Protein 1VR9 (pdb70)

Foldseek 3Di:
DQLVQFDQPFAEELFDFQLVRVVSVVSVFQKHWYAYPVAHGAAIAGNVQCPPPDRRGGCNVRGDHRPFAEENPDDLVVNVVSCVVPVGQWTFYDYPVHTDGTHGPVSSVVVVVVVDD/DQLVQFDQPAAEEQFDFQLRRVVSVVSVFQKHWYDHPVQHGAAIAGNVQSPVDDRRHTCNVRGDHRPQAEESPDDLVVNVVSCVVPVGQWTFYDYPVHTPGTRGPVSSVVVVVVVPD

Nearest PDB structures (foldseek):
  1vr9-assembly2_B  TM=9.989E-01  e=3.188E-23  Thermotoga maritima
  6uof-assembly1_A  TM=8.989E-01  e=1.393E-07  Streptococcus pneumoniae R6
  5x9h-assembly1_A  TM=8.176E-01  e=2.679E-08  Thermus thermophilus HB8
  3kxr-assembly1_A  TM=8.481E-01  e=2.070E-07  Shewanella oneidensis MR-1
  3fna-assembly3_A  TM=7.830E-01  e=9.494E-06  Escherichia coli CFT073

Radius of gyration: 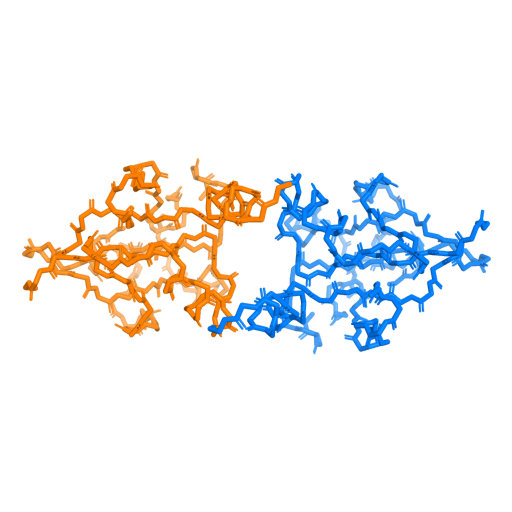18.9 Å; Cα contacts (8 Å, |Δi|>4): 450; chains: 2; bounding box: 45×56×29 Å

B-factor: mean 27.75, std 5.89, range [13.42, 62.01]

Organism: Thermotoga maritima (strain ATCC 43589 / DSM 3109 / JCM 10099 / NBRC 100826 / MSB8) (NCBI:txid243274)

Structure (mmCIF, N/CA/C/O backbone):
data_1VR9
#
_entry.id   1VR9
#
_cell.length_a   228.040
_cell.length_b   52.647
_cell.length_c   44.161
_cell.angle_alpha   90.00
_cell.angle_beta   100.44
_cell.angle_gamma   90.00
#
_symmetry.space_group_name_H-M   'C 1 2 1'
#
loop_
_entity.id
_entity.type
_entity.pdbx_description
1 polymer 'CBS domain protein/ACT domain protein'
2 water water
#
loop_
_atom_site.group_PDB
_atom_site.id
_atom_site.type_symbol
_atom_site.label_atom_id
_atom_site.label_alt_id
_atom_site.label_comp_id
_atom_site.label_asym_id
_atom_site.label_entity_id
_atom_site.label_seq_id
_atom_site.pdbx_PDB_ins_code
_atom_site.Cartn_x
_atom_site.Cartn_y
_atom_site.Cartn_z
_atom_site.occupancy
_atom_site.B_iso_or_equiv
_atom_site.auth_seq_id
_atom_site.auth_comp_id
_atom_site.auth_asym_id
_atom_site.auth_atom_id
_atom_site.pdbx_PDB_model_num
ATOM 9 N N . LYS A 1 14 ? -26.076 -1.203 -13.140 1.00 38.00 2 LYS A N 1
ATOM 10 C CA . LYS A 1 14 ? -27.054 -0.139 -12.957 1.00 36.97 2 LYS A CA 1
ATOM 11 C C . LYS A 1 14 ? -28.440 -0.515 -13.495 1.00 35.75 2 LYS A C 1
ATOM 12 O O . LYS A 1 14 ? -28.569 -1.307 -14.430 1.00 35.18 2 LYS A O 1
ATOM 18 N N . VAL A 1 15 ? -29.461 0.080 -12.882 1.00 34.25 3 VAL A N 1
ATOM 19 C CA . VAL A 1 15 ? -30.866 -0.032 -13.311 1.00 33.30 3 VAL A CA 1
ATOM 20 C C . VAL A 1 15 ? -31.051 0.330 -14.788 1.00 32.39 3 VAL A C 1
ATOM 21 O O . VAL A 1 15 ? -31.729 -0.383 -15.522 1.00 32.11 3 VAL A O 1
ATOM 25 N N . LYS A 1 16 ? -30.434 1.428 -15.219 1.00 32.03 4 LYS A N 1
ATOM 26 C CA . LYS A 1 16 ? -30.604 1.910 -16.591 1.00 31.44 4 LYS A CA 1
ATOM 27 C C . LYS A 1 16 ? -30.337 0.832 -17.642 1.00 30.62 4 LYS A C 1
ATOM 28 O O . LYS A 1 16 ? -30.959 0.828 -18.698 1.00 30.42 4 LYS A O 1
ATOM 34 N N . LYS A 1 17 ? -29.426 -0.089 -17.350 1.00 30.22 5 LYS A N 1
ATOM 35 C CA . LYS A 1 17 ? -29.091 -1.155 -18.289 1.00 29.89 5 LYS A CA 1
ATOM 36 C C . LYS A 1 17 ? -30.269 -2.100 -18.548 1.00 29.25 5 LYS A C 1
ATOM 37 O O . LYS A 1 17 ? -30.363 -2.693 -19.625 1.00 29.78 5 LYS A O 1
ATOM 43 N N . TRP A 1 18 ? -31.169 -2.222 -17.570 1.00 28.09 6 TRP A N 1
ATOM 44 C CA . TRP A 1 18 ? -32.217 -3.246 -17.591 1.00 27.74 6 TRP A CA 1
ATOM 45 C C . TRP A 1 18 ? -33.629 -2.670 -17.838 1.00 27.02 6 TRP A C 1
ATOM 46 O O . TRP A 1 18 ? -34.620 -3.399 -17.827 1.00 27.32 6 TRP A O 1
ATOM 57 N N . VAL A 1 19 ? -33.726 -1.367 -18.062 1.00 26.10 7 VAL A N 1
ATOM 58 C CA . VAL A 1 19 ? -35.026 -0.731 -18.300 1.00 26.67 7 VAL A CA 1
ATOM 59 C C . VAL A 1 19 ? -35.650 -1.147 -19.627 1.00 26.55 7 VAL A C 1
ATOM 60 O O . VAL A 1 19 ? -34.967 -1.203 -20.653 1.00 26.04 7 VAL A O 1
ATOM 64 N N . THR A 1 20 ? -36.959 -1.376 -19.598 1.00 26.60 8 THR A N 1
ATOM 65 C CA . THR A 1 20 ? -37.746 -1.657 -20.795 1.00 26.76 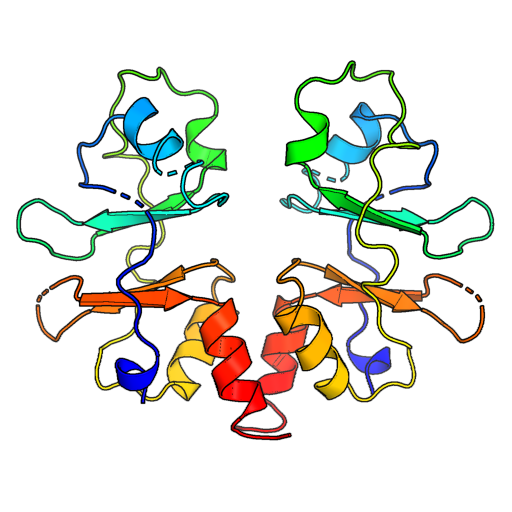8 THR A CA 1
ATOM 66 C C . THR A 1 20 ? -38.824 -0.594 -20.987 1.00 27.07 8 THR A C 1
ATOM 67 O O . THR A 1 20 ? -39.292 0.014 -20.003 1.00 26.14 8 THR A O 1
ATOM 71 N N . GLN A 1 21 ? -39.224 -0.391 -22.243 1.00 26.69 9 GLN A N 1
ATOM 72 C CA . GLN A 1 21 ? -40.428 0.401 -22.556 1.00 27.47 9 GLN A CA 1
ATOM 73 C C . GLN A 1 21 ? -41.632 -0.501 -22.841 1.00 27.75 9 GLN A C 1
ATOM 74 O O . GLN A 1 21 ? -42.753 -0.021 -23.042 1.00 28.35 9 GLN A O 1
ATOM 80 N N . ASP A 1 22 ? -41.405 -1.812 -22.809 1.00 27.68 10 ASP A N 1
ATOM 81 C CA . ASP A 1 22 ? -42.431 -2.807 -23.103 1.00 28.32 10 ASP A CA 1
ATOM 82 C C . ASP A 1 22 ? -43.079 -3.218 -21.774 1.00 28.43 10 ASP A C 1
ATOM 83 O O . ASP A 1 22 ? -42.748 -4.251 -21.175 1.00 29.98 10 ASP A O 1
ATOM 88 N N . PHE A 1 23 ? -44.009 -2.385 -21.299 1.00 27.24 11 PHE A N 1
ATOM 89 C CA . PHE A 1 23 ? -44.726 -2.622 -20.046 1.00 25.89 11 PHE A CA 1
ATOM 90 C C . PHE A 1 23 ? -46.099 -1.950 -20.063 1.00 26.12 11 PHE A C 1
ATOM 91 O O . PHE A 1 23 ? -46.304 -0.987 -20.835 1.00 24.93 11 PHE A O 1
ATOM 99 N N . PRO A 1 24 ? -47.033 -2.431 -19.212 1.00 25.46 12 PRO A N 1
ATOM 100 C CA . PRO A 1 24 ? -48.392 -1.871 -19.190 1.00 26.20 12 PRO A CA 1
ATOM 101 C C . PRO A 1 24 ? -48.459 -0.491 -18.507 1.00 25.66 12 PRO A C 1
ATOM 102 O O . PRO A 1 24 ? -48.080 -0.347 -17.354 1.00 25.55 12 PRO A O 1
ATOM 117 N N . VAL A 1 26 ? -50.992 3.261 -18.139 1.00 27.22 14 VAL A N 1
ATOM 118 C CA . VAL A 1 26 ? -52.126 4.122 -18.492 1.00 26.63 14 VAL A CA 1
ATOM 119 C C . VAL A 1 26 ? -51.978 5.475 -17.825 1.00 26.36 14 VAL A C 1
ATOM 120 O O . VAL A 1 26 ? -51.207 5.614 -16.884 1.00 24.42 14 VAL A O 1
ATOM 124 N N . GLU A 1 27 ? -52.751 6.445 -18.293 1.00 26.49 15 GLU A N 1
ATOM 125 C CA . GLU A 1 27 ? -52.815 7.759 -17.629 1.00 26.76 15 GLU A CA 1
ATOM 126 C C . GLU A 1 27 ? -53.834 7.725 -16.486 1.00 27.02 15 GLU A C 1
ATOM 127 O O . GLU A 1 27 ? -54.760 6.926 -16.506 1.00 26.87 15 GLU A O 1
ATOM 133 N N . GLU A 1 28 ? -53.674 8.615 -15.511 1.00 27.01 16 GLU A N 1
ATOM 134 C CA . GLU A 1 28 ? -54.443 8.572 -14.251 1.00 27.59 16 GLU A CA 1
ATOM 135 C C . GLU A 1 28 ? -55.976 8.618 -14.387 1.00 27.24 16 GLU A C 1
ATOM 136 O O . GLU A 1 28 ? -56.680 8.204 -13.463 1.00 28.07 16 GLU A O 1
ATOM 142 N N . SER A 1 29 ? -56.479 9.117 -15.517 1.00 26.79 17 SER A N 1
ATOM 143 C CA . SER A 1 29 ? -57.920 9.262 -15.746 1.00 26.88 17 SER A CA 1
ATOM 144 C C . SER A 1 29 ? -58.460 8.245 -16.763 1.00 26.53 17 SER A C 1
ATOM 145 O O . SER A 1 29 ? -59.603 8.351 -17.233 1.00 26.79 17 SER A O 1
ATOM 148 N N . ALA A 1 30 ? -57.634 7.255 -17.079 1.00 24.66 18 ALA A N 1
ATOM 149 C CA . ALA A 1 30 ? -58.034 6.153 -17.936 1.00 24.53 18 ALA A CA 1
ATOM 150 C C . ALA A 1 30 ? -59.277 5.490 -17.344 1.00 22.79 18 ALA A C 1
ATOM 151 O O . ALA A 1 30 ? -59.438 5.432 -16.117 1.00 22.07 18 ALA A O 1
ATOM 153 N N . THR A 1 31 ? -60.124 4.944 -18.214 1.00 21.67 19 THR A N 1
ATOM 154 C CA . THR A 1 31 ? -61.262 4.167 -17.732 1.00 19.92 19 THR A CA 1
ATOM 155 C C . THR A 1 31 ? -60.804 2.789 -17.249 1.00 20.22 19 THR A C 1
ATOM 156 O O . THR A 1 31 ? -59.732 2.273 -17.648 1.00 19.84 19 THR A O 1
ATOM 160 N N . VAL A 1 32 ? -61.636 2.174 -16.418 1.00 18.25 20 VAL A N 1
ATOM 161 C CA . VAL A 1 32 ? -61.435 0.782 -16.025 1.00 18.78 20 VAL A CA 1
ATOM 162 C C . VAL A 1 32 ? -61.290 -0.153 -17.242 1.00 18.54 20 VAL A C 1
ATOM 163 O O . VAL A 1 32 ? -60.384 -1.002 -17.274 1.00 18.86 20 VAL A O 1
ATOM 167 N N . ARG A 1 33 ? -62.137 0.040 -18.264 1.00 18.51 21 ARG A N 1
ATOM 168 C CA . ARG A 1 33 ? -62.080 -0.773 -19.483 1.00 19.23 21 ARG A CA 1
ATOM 169 C C . ARG A 1 33 ? -60.682 -0.692 -20.111 1.00 18.77 21 ARG A C 1
ATOM 170 O O . ARG A 1 33 ? -60.108 -1.699 -20.478 1.00 17.99 21 ARG A O 1
ATOM 183 N N . GLU A 1 34 ? -60.181 0.528 -20.269 1.00 19.50 22 GLU A N 1
ATOM 184 C CA . GLU A 1 34 ? -58.845 0.737 -20.853 1.00 21.19 22 GLU A CA 1
ATOM 185 C C . GLU A 1 34 ? -57.722 0.084 -20.059 1.00 21.17 22 GLU A C 1
ATOM 186 O O . GLU A 1 34 ? -56.800 -0.506 -20.653 1.00 22.20 22 GLU A O 1
ATOM 192 N N . CYS A 1 35 ? -57.784 0.185 -18.733 1.00 22.59 23 CYS A N 1
ATOM 193 C CA . CYS A 1 35 ? -56.775 -0.398 -17.877 1.00 21.74 23 CYS A CA 1
ATOM 194 C C . CYS A 1 35 ? -56.792 -1.918 -17.970 1.00 19.71 23 CYS A C 1
ATOM 195 O O . CYS A 1 35 ? -55.761 -2.539 -18.155 1.00 20.44 23 CYS A O 1
ATOM 198 N N . LEU A 1 36 ? -57.978 -2.503 -17.923 1.00 18.90 24 LEU A N 1
ATOM 199 C CA . LEU A 1 36 ? -58.118 -3.945 -18.053 1.00 18.57 24 LEU A CA 1
ATOM 200 C C . LEU A 1 36 ? -57.545 -4.426 -19.391 1.00 18.19 24 LEU A C 1
ATOM 201 O O . LEU A 1 36 ? -56.875 -5.457 -19.458 1.00 18.64 24 LEU A O 1
ATOM 206 N N . HIS A 1 37 ? -57.808 -3.674 -20.451 1.00 17.58 25 HIS A N 1
ATOM 207 C CA . HIS A 1 37 ? -57.323 -4.052 -21.766 1.00 19.49 25 HIS A CA 1
ATOM 208 C C . HIS A 1 37 ? -55.781 -4.065 -21.795 1.00 19.96 25 HIS A C 1
ATOM 209 O O . HIS A 1 37 ? -55.163 -5.013 -22.282 1.00 18.92 25 HIS A O 1
ATOM 216 N N . ARG A 1 38 ? -55.159 -3.017 -21.287 1.00 21.53 26 ARG A N 1
ATOM 217 C CA . ARG A 1 38 ? -53.684 -2.956 -21.249 1.00 23.47 26 ARG A CA 1
ATOM 218 C C . ARG A 1 38 ? -53.097 -4.154 -20.515 1.00 24.71 26 ARG A C 1
ATOM 219 O O . ARG A 1 38 ? -52.133 -4.764 -20.989 1.00 25.22 26 ARG A O 1
ATOM 238 N N . ARG A 1 40 ? -54.498 -7.076 -20.106 1.00 24.27 28 ARG A N 1
ATOM 239 C CA . ARG A 1 40 ? -54.667 -8.264 -20.970 1.00 24.20 28 ARG A CA 1
ATOM 240 C C . ARG A 1 40 ? -53.599 -8.331 -22.067 1.00 23.56 28 ARG A C 1
ATOM 241 O O . ARG A 1 40 ? -53.134 -9.425 -22.426 1.00 22.85 28 ARG A O 1
ATOM 249 N N . GLN A 1 41 ? -53.193 -7.184 -22.593 1.00 23.84 29 GLN A N 1
ATOM 250 C CA . GLN A 1 41 ? -52.224 -7.180 -23.713 1.00 24.00 29 GLN A CA 1
ATOM 251 C C . GLN A 1 41 ? -50.861 -7.648 -23.218 1.00 24.18 29 GLN A C 1
ATOM 252 O O . GLN A 1 41 ? -50.091 -8.238 -23.967 1.00 23.44 29 GLN A O 1
ATOM 258 N N . TYR A 1 42 ? -50.576 -7.393 -21.938 1.00 25.12 30 TYR A N 1
ATOM 259 C CA . TYR A 1 42 ? -49.324 -7.803 -21.315 1.00 25.72 30 TYR A CA 1
ATOM 260 C C . TYR A 1 42 ? -49.482 -9.058 -20.465 1.00 26.67 30 TYR A C 1
ATOM 261 O O . TYR A 1 42 ? -48.523 -9.480 -19.810 1.00 27.80 30 TYR A O 1
ATOM 270 N N . GLN A 1 43 ? -50.673 -9.659 -20.506 1.00 26.30 31 GLN A N 1
ATOM 271 C CA . GLN A 1 43 ? -50.983 -10.899 -19.807 1.00 26.86 31 GLN A CA 1
ATOM 272 C C . GLN A 1 43 ? -50.549 -10.802 -18.352 1.00 26.26 31 GLN A C 1
ATOM 273 O O . GLN A 1 43 ? -49.812 -11.670 -17.838 1.00 26.47 31 GLN A O 1
ATOM 279 N N . THR A 1 44 ? -51.016 -9.744 -17.687 1.00 24.99 32 THR A N 1
ATOM 280 C CA . THR A 1 44 ? -50.546 -9.392 -16.372 1.00 25.44 32 THR A CA 1
ATOM 281 C C . THR A 1 44 ? -51.686 -8.796 -15.493 1.00 25.38 32 THR A C 1
ATOM 282 O O . THR A 1 44 ? -52.823 -8.693 -15.950 1.00 24.65 32 THR A O 1
ATOM 286 N N . ASN A 1 45 ? -51.383 -8.495 -14.231 1.00 24.46 33 ASN A N 1
ATOM 287 C CA . ASN A 1 45 ? -52.368 -7.993 -13.269 1.00 25.35 33 ASN A CA 1
ATOM 288 C C . ASN A 1 45 ? -51.904 -6.676 -12.599 1.00 25.08 33 ASN A C 1
ATOM 289 O O . ASN A 1 45 ? -52.357 -6.346 -11.494 1.00 24.98 33 ASN A O 1
ATOM 294 N N . GLU A 1 46 ? -50.995 -5.982 -13.268 1.00 25.77 34 GLU A N 1
ATOM 295 C CA . GLU A 1 46 ? -50.487 -4.667 -12.831 1.00 25.65 34 GLU A CA 1
ATOM 296 C C . GLU A 1 46 ? -50.489 -3.709 -14.027 1.00 25.13 34 GLU A C 1
ATOM 297 O O . GLU A 1 46 ? -50.209 -4.118 -15.158 1.00 25.02 34 GLU A O 1
ATOM 303 N N . CYS A 1 47 ? -50.771 -2.419 -13.770 1.00 24.94 35 CYS A N 1
ATOM 304 C CA . CYS A 1 47 ? -50.648 -1.369 -14.759 1.00 25.72 35 CYS A CA 1
ATOM 305 C C . CYS A 1 47 ? -49.953 -0.213 -14.062 1.00 25.44 35 CYS A C 1
ATOM 306 O O . CYS A 1 47 ? -50.356 0.147 -12.953 1.00 25.68 35 CYS A O 1
ATOM 311 N N . ILE A 1 48 ? -48.918 0.331 -14.677 1.00 24.79 36 ILE A N 1
ATOM 312 C CA . ILE A 1 48 ? -48.227 1.503 -14.128 1.00 25.11 36 ILE A CA 1
ATOM 313 C C . ILE A 1 48 ? -49.003 2.757 -14.556 1.00 25.00 36 ILE A C 1
ATOM 314 O O . ILE A 1 48 ? -49.470 2.848 -15.696 1.00 25.57 36 ILE A O 1
ATOM 319 N N . VAL A 1 49 ? -49.116 3.731 -13.672 1.00 24.35 37 VAL A N 1
ATOM 320 C CA . VAL A 1 49 ? -49.909 4.930 -13.983 1.00 24.22 37 VAL A CA 1
ATOM 321 C C . VAL A 1 49 ? -49.049 6.191 -13.978 1.00 24.81 37 VAL A C 1
ATOM 322 O O . VAL A 1 49 ? -48.212 6.381 -13.098 1.00 24.70 37 VAL A O 1
ATOM 326 N N . LYS A 1 50 ? -49.272 7.062 -14.957 1.00 24.27 38 LYS A N 1
ATOM 327 C CA . LYS A 1 50 ? -48.622 8.374 -14.951 1.00 24.42 38 LYS A CA 1
ATOM 328 C C . LYS A 1 50 ? -49.685 9.472 -15.011 1.00 24.71 38 LYS A C 1
ATOM 329 O O . LYS A 1 50 ? -50.850 9.220 -15.315 1.00 25.21 38 LYS A O 1
ATOM 335 N N . ASP A 1 51 ? -49.288 10.695 -14.702 1.00 24.11 39 ASP A N 1
ATOM 336 C CA . ASP A 1 51 ? -50.202 11.814 -14.797 1.00 23.95 39 ASP A CA 1
ATOM 337 C C . ASP A 1 51 ? -50.033 12.464 -16.175 1.00 23.68 39 ASP A C 1
ATOM 338 O O . ASP A 1 51 ? -49.311 11.931 -17.011 1.00 23.28 39 ASP A O 1
ATOM 343 N N . ARG A 1 52 ? -50.686 13.596 -16.412 1.00 23.63 40 ARG A N 1
ATOM 344 C CA . ARG A 1 52 ? -50.671 14.201 -17.768 1.00 24.02 40 ARG A CA 1
ATOM 345 C C . ARG A 1 52 ? -49.338 14.814 -18.174 1.00 24.37 40 ARG A C 1
ATOM 346 O O . ARG A 1 52 ? -49.117 15.066 -19.370 1.00 26.01 40 ARG A O 1
ATOM 360 N N . GLU A 1 53 ? -48.497 15.127 -17.194 1.00 24.70 41 GLU A N 1
ATOM 361 C CA . GLU A 1 53 ? -47.125 15.616 -17.421 1.00 24.67 41 GLU A CA 1
ATOM 362 C C . GLU A 1 53 ? -46.077 14.489 -17.509 1.00 25.28 41 GLU A C 1
ATOM 363 O O . GLU A 1 53 ? -44.890 14.755 -17.702 1.00 25.91 41 GLU A O 1
ATOM 369 N N . GLY A 1 54 ? -46.502 13.246 -17.332 1.00 24.74 42 GLY A N 1
ATOM 370 C CA . GLY A 1 54 ? -45.604 12.101 -17.481 1.00 24.92 42 GLY A CA 1
ATOM 371 C C . GLY A 1 54 ? -44.959 11.648 -16.186 1.00 25.47 42 GLY A C 1
ATOM 372 O O . GLY A 1 54 ? -44.101 10.745 -16.212 1.00 26.24 42 GLY A O 1
ATOM 373 N N . HIS A 1 55 ? -45.383 12.232 -15.063 1.00 25.24 43 HIS A N 1
ATOM 374 C CA . HIS A 1 55 ? -44.864 11.859 -13.745 1.00 25.96 43 HIS A CA 1
ATOM 375 C C . HIS A 1 55 ? -45.456 10.543 -13.296 1.00 25.69 43 HIS A C 1
ATOM 376 O O . HIS A 1 55 ? -46.592 10.216 -13.604 1.00 25.37 43 HIS A O 1
ATOM 383 N N . PHE A 1 56 ? -44.681 9.808 -12.522 1.00 26.25 44 PHE A N 1
ATOM 384 C CA . PHE A 1 56 ? -45.163 8.557 -11.943 1.00 26.07 44 PHE A CA 1
ATOM 385 C C . PHE A 1 56 ? -46.164 8.783 -10.812 1.00 26.10 44 PHE A C 1
ATOM 386 O O . PHE A 1 56 ? -45.906 9.592 -9.906 1.00 27.08 44 PHE A O 1
ATOM 394 N N . ARG A 1 57 ? -47.300 8.081 -10.868 1.00 25.95 45 ARG A N 1
ATOM 395 C CA . ARG A 1 57 ? -48.370 8.192 -9.863 1.00 26.35 45 ARG A CA 1
ATOM 396 C C . ARG A 1 57 ? -48.522 6.989 -8.953 1.00 26.20 45 ARG A C 1
ATOM 397 O O . ARG A 1 57 ? -48.798 7.148 -7.751 1.00 26.14 45 ARG A O 1
ATOM 405 N N . GLY A 1 58 ? -48.342 5.796 -9.514 1.00 25.13 46 GLY A N 1
ATOM 406 C CA . GLY A 1 58 ? -48.479 4.547 -8.754 1.00 25.38 46 GLY A CA 1
ATOM 407 C C . GLY A 1 58 ? -48.828 3.445 -9.727 1.00 25.27 46 GLY A C 1
ATOM 408 O O . GLY A 1 58 ? -48.556 3.530 -10.934 1.00 24.11 46 GLY A O 1
ATOM 409 N N . VAL A 1 59 ? -49.422 2.393 -9.200 1.00 25.59 47 VAL A N 1
ATOM 410 C CA . VAL A 1 59 ? -49.780 1.252 -10.005 1.00 26.30 47 VAL A CA 1
ATOM 411 C C . VAL A 1 59 ? -51.239 0.916 -9.710 1.00 26.90 47 VAL A C 1
ATOM 412 O O . VAL A 1 59 ? -51.739 1.229 -8.626 1.00 28.17 47 VAL A O 1
ATOM 416 N N . VAL A 1 60 ? -51.913 0.315 -10.677 1.00 27.04 48 VAL A N 1
ATOM 417 C CA . VAL A 1 60 ? -53.246 -0.255 -10.478 1.00 27.67 48 VAL A CA 1
ATOM 418 C C . VAL A 1 60 ? -53.123 -1.773 -10.481 1.00 27.98 48 VAL A C 1
ATOM 419 O O . VAL A 1 60 ? -52.510 -2.345 -11.375 1.00 27.16 48 VAL A O 1
ATOM 423 N N . ASN A 1 61 ? -53.669 -2.396 -9.442 1.00 28.39 49 ASN A N 1
ATOM 424 C CA . ASN A 1 61 ? -53.730 -3.870 -9.330 1.00 28.45 49 ASN A CA 1
ATOM 425 C C . ASN A 1 61 ? -55.088 -4.355 -9.868 1.00 27.90 49 ASN A C 1
ATOM 426 O O . ASN A 1 61 ? -56.123 -3.818 -9.489 1.00 26.39 49 ASN A O 1
ATOM 431 N N . LYS A 1 62 ? -55.080 -5.367 -10.740 1.00 28.25 50 LYS A N 1
ATOM 432 C CA . LYS A 1 62 ? -56.300 -5.906 -11.385 1.00 28.39 50 LYS A CA 1
ATOM 433 C C . LYS A 1 62 ? -57.434 -6.237 -10.423 1.00 28.86 50 LYS A C 1
ATOM 434 O O . LYS A 1 62 ? -58.597 -5.988 -10.723 1.00 28.15 50 LYS A O 1
ATOM 440 N N . GLU A 1 63 ? -57.085 -6.814 -9.269 1.00 28.80 51 GLU A N 1
ATOM 441 C CA . GLU A 1 63 ? -58.071 -7.245 -8.273 1.00 29.77 51 GLU A CA 1
ATOM 442 C C . GLU A 1 63 ? -58.915 -6.074 -7.775 1.00 28.93 51 GLU A C 1
ATOM 443 O O . GLU A 1 63 ? -60.094 -6.246 -7.448 1.00 28.55 51 GLU A O 1
ATOM 449 N N . ASP A 1 64 ? -58.306 -4.890 -7.737 1.00 28.20 52 ASP A N 1
ATOM 450 C CA . ASP A 1 64 ? -58.984 -3.669 -7.308 1.00 28.76 52 ASP A CA 1
ATOM 451 C C . ASP A 1 64 ? -60.041 -3.136 -8.306 1.00 28.27 52 ASP A C 1
ATOM 452 O O . ASP A 1 64 ? -60.824 -2.246 -7.963 1.00 28.02 52 ASP A O 1
ATOM 457 N N . LEU A 1 65 ? -60.083 -3.674 -9.525 1.00 27.65 53 LEU A N 1
ATOM 458 C CA . LEU A 1 65 ? -61.057 -3.233 -10.518 1.00 27.87 53 LEU A CA 1
ATOM 459 C C . LEU A 1 65 ? -62.249 -4.176 -10.712 1.00 27.85 53 LEU A C 1
ATOM 460 O O . LEU A 1 65 ? -63.121 -3.897 -11.534 1.00 27.75 53 LEU A O 1
ATOM 465 N N . LEU A 1 66 ? -62.295 -5.277 -9.954 1.00 28.45 54 LEU A N 1
ATOM 466 C CA . LEU A 1 66 ? -63.281 -6.340 -10.164 1.00 28.35 54 LEU A CA 1
ATOM 467 C C . LEU A 1 66 ? -64.735 -5.862 -10.153 1.00 28.11 54 LEU A C 1
ATOM 468 O O . LEU A 1 66 ? -65.519 -6.220 -11.042 1.00 27.39 54 LEU A O 1
ATOM 473 N N . ASP A 1 67 ? -65.102 -5.076 -9.145 1.00 27.78 55 ASP A N 1
ATOM 474 C CA . ASP A 1 67 ? -66.497 -4.653 -8.986 1.00 28.40 55 ASP A CA 1
ATOM 475 C C . ASP A 1 67 ? -66.726 -3.198 -9.397 1.00 27.90 55 ASP A C 1
ATOM 476 O O . ASP A 1 67 ? -67.552 -2.496 -8.798 1.00 28.61 55 ASP A O 1
ATOM 481 N N . LEU A 1 68 ? -66.037 -2.762 -10.453 1.00 27.54 56 LEU A N 1
ATOM 482 C CA . LEU A 1 68 ? -66.204 -1.411 -10.977 1.00 26.86 56 LEU A CA 1
ATOM 483 C C . LEU A 1 68 ? -66.876 -1.391 -12.357 1.00 26.21 56 LEU A C 1
ATOM 484 O O . LEU A 1 68 ? -66.652 -2.272 -13.196 1.00 27.10 56 LEU A O 1
ATOM 489 N N . ASP A 1 69 ? -67.673 -0.357 -12.596 1.00 25.33 57 ASP A N 1
ATOM 490 C CA . ASP A 1 69 ? -68.261 -0.116 -13.911 1.00 24.55 57 ASP A CA 1
ATOM 491 C C . ASP A 1 69 ? -67.114 0.125 -14.888 1.00 23.83 57 ASP A C 1
ATOM 492 O O . ASP A 1 69 ? -66.162 0.818 -14.549 1.00 21.64 57 ASP A O 1
ATOM 497 N N . LEU A 1 70 ? -67.210 -0.447 -16.083 1.00 23.23 58 LEU A N 1
ATOM 498 C CA . LEU A 1 70 ? -66.126 -0.342 -17.078 1.00 23.30 58 LEU A CA 1
ATOM 499 C C . LEU A 1 70 ? -65.872 1.092 -17.549 1.00 23.15 58 LEU A C 1
ATOM 500 O O . LEU A 1 70 ? -64.764 1.422 -17.964 1.00 22.05 58 LEU A O 1
ATOM 505 N N . ASP A 1 71 ? -66.901 1.929 -17.475 1.00 23.30 59 ASP A N 1
ATOM 506 C CA . ASP A 1 71 ? -66.806 3.328 -17.894 1.00 24.05 59 ASP A CA 1
ATOM 507 C C . ASP A 1 71 ? -66.200 4.248 -16.819 1.00 23.81 59 ASP A C 1
ATOM 508 O O . ASP A 1 71 ? -65.832 5.403 -17.113 1.00 24.04 59 ASP A O 1
ATOM 513 N N . SER A 1 72 ? -66.107 3.754 -15.590 1.00 22.82 60 SER A N 1
ATOM 514 C CA . SER A 1 72 ? -65.563 4.536 -14.491 1.00 23.35 60 SER A CA 1
ATOM 515 C C . SER A 1 72 ? -64.044 4.683 -14.633 1.00 23.37 60 SER A C 1
ATOM 516 O O . SER A 1 72 ? -63.411 4.001 -15.450 1.00 21.79 60 SER A O 1
ATOM 519 N N . SER A 1 73 ? -63.495 5.622 -13.863 1.00 24.18 61 SER A N 1
ATOM 520 C CA . SER A 1 73 ? -62.074 6.001 -13.939 1.00 24.22 61 SER A CA 1
ATOM 521 C C . SER A 1 73 ? -61.233 5.220 -12.936 1.00 25.25 61 SER A C 1
ATOM 522 O O . SER A 1 73 ? -61.735 4.829 -11.869 1.00 25.93 61 SER A O 1
ATOM 525 N N . VAL A 1 74 ? -59.945 5.066 -13.239 1.00 23.72 62 VAL A N 1
ATOM 526 C CA . VAL A 1 74 ? -58.997 4.435 -12.309 1.00 25.17 62 VAL A CA 1
ATOM 527 C C . VAL A 1 74 ? -58.359 5.460 -11.351 1.00 25.12 62 VAL A C 1
ATOM 528 O O . VAL A 1 74 ? -57.510 5.100 -10.531 1.00 24.99 62 VAL A O 1
ATOM 532 N N . PHE A 1 75 ? -58.792 6.720 -11.456 1.00 25.41 63 PHE A N 1
ATOM 533 C CA . PHE A 1 75 ? -58.203 7.853 -10.736 1.00 25.90 63 PHE A CA 1
ATOM 534 C C . PHE A 1 75 ? -58.052 7.610 -9.247 1.00 26.61 63 PHE A C 1
ATOM 535 O O . PHE A 1 75 ? -56.980 7.862 -8.708 1.00 27.73 63 PHE A O 1
ATOM 543 N N . ASN A 1 76 ? -59.102 7.091 -8.606 1.00 25.78 64 ASN A N 1
ATOM 544 C CA . ASN A 1 76 ? -59.089 6.802 -7.166 1.00 25.08 64 ASN A CA 1
ATOM 545 C C . ASN A 1 76 ? -58.605 5.403 -6.791 1.00 25.38 64 ASN A C 1
ATOM 546 O O . ASN A 1 76 ? -58.623 5.060 -5.614 1.00 23.77 64 ASN A O 1
ATOM 551 N N . LYS A 1 77 ? -58.192 4.617 -7.780 1.00 24.85 65 LYS A N 1
ATOM 552 C CA . LYS A 1 77 ? -57.828 3.210 -7.577 1.00 26.32 65 LYS A CA 1
ATOM 553 C C . LYS A 1 77 ? -56.308 2.962 -7.600 1.00 26.67 65 LYS A C 1
ATOM 554 O O . LYS A 1 77 ? -55.845 1.805 -7.481 1.00 28.88 65 LYS A O 1
ATOM 560 N N . VAL A 1 78 ? -55.516 4.026 -7.680 1.00 26.42 66 VAL A N 1
ATOM 561 C CA . VAL A 1 78 ? -54.053 3.864 -7.762 1.00 26.76 66 VAL A CA 1
ATOM 562 C C . VAL A 1 78 ? -53.501 3.469 -6.387 1.00 26.70 66 VAL A C 1
ATOM 563 O O . VAL A 1 78 ? -54.000 3.892 -5.346 1.00 26.23 66 VAL A O 1
ATOM 567 N N . SER A 1 79 ? -52.433 2.688 -6.417 1.00 26.09 67 SER A N 1
ATOM 568 C CA . SER A 1 79 ? -51.799 2.143 -5.229 1.00 26.15 67 SER A CA 1
ATOM 569 C C . SER A 1 79 ? -50.280 2.368 -5.343 1.00 25.33 67 SER A C 1
ATOM 570 O O . SER A 1 79 ? -49.772 2.635 -6.440 1.00 25.36 67 SER A O 1
ATOM 573 N N . LEU A 1 80 ? -49.570 2.196 -4.226 1.00 25.53 68 LEU A N 1
ATOM 574 C CA . LEU A 1 80 ? -48.100 2.119 -4.219 1.00 25.69 68 LEU A CA 1
ATOM 575 C C . LEU A 1 80 ? -47.396 3.337 -4.843 1.00 25.71 68 LEU A C 1
ATOM 576 O O . LEU A 1 80 ? -46.541 3.183 -5.731 1.00 25.70 68 LEU A O 1
ATOM 581 N N . PRO A 1 81 ? -47.711 4.545 -4.350 1.00 25.90 69 PRO A N 1
ATOM 582 C CA . PRO A 1 81 ? -47.021 5.721 -4.867 1.00 26.09 69 PRO A CA 1
ATOM 583 C C . PRO A 1 81 ? -45.509 5.728 -4.590 1.00 26.28 69 PRO A C 1
ATOM 584 O O . PRO A 1 81 ? -44.799 6.517 -5.220 1.00 27.79 69 PRO A O 1
ATOM 588 N N . ASP A 1 82 ? -45.043 4.895 -3.658 1.00 27.19 70 ASP A N 1
ATOM 589 C CA . ASP A 1 82 ? -43.629 4.871 -3.257 1.00 27.28 70 ASP A CA 1
ATOM 590 C C . ASP A 1 82 ? -42.833 3.767 -3.945 1.00 26.68 70 ASP A C 1
ATOM 591 O O . ASP A 1 82 ? -41.639 3.593 -3.652 1.00 27.29 70 ASP A O 1
ATOM 596 N N . PHE A 1 83 ? -43.485 3.025 -4.852 1.00 24.83 71 PHE A N 1
ATOM 597 C CA . PHE A 1 83 ? -42.893 1.841 -5.495 1.00 24.32 71 PHE A CA 1
ATOM 598 C C . PHE A 1 83 ? -42.212 2.245 -6.804 1.00 23.65 71 PHE A C 1
ATOM 599 O O . PHE A 1 83 ? -42.813 2.223 -7.875 1.00 24.36 71 PHE A O 1
ATOM 607 N N . PHE A 1 84 ? -40.942 2.631 -6.695 1.00 23.20 72 PHE A N 1
ATOM 608 C CA . PHE A 1 84 ? -40.164 3.061 -7.843 1.00 22.64 72 PHE A CA 1
ATOM 609 C C . PHE A 1 84 ? -38.675 2.991 -7.503 1.00 21.87 72 PHE A C 1
ATOM 610 O O . PHE A 1 84 ? -38.298 2.956 -6.336 1.00 21.56 72 PHE A O 1
ATOM 618 N N . VAL A 1 85 ? -37.849 3.006 -8.541 1.00 21.57 73 VAL A N 1
ATOM 619 C CA . VAL A 1 85 ? -36.413 3.278 -8.392 1.00 22.03 73 VAL A CA 1
ATOM 620 C C . VAL A 1 85 ? -35.996 4.354 -9.407 1.00 22.38 73 VAL A C 1
ATOM 621 O O . VAL A 1 85 ? -36.734 4.626 -10.329 1.00 22.80 73 VAL A O 1
ATOM 625 N N . HIS A 1 86 ? -34.821 4.951 -9.215 1.00 22.92 74 HIS A N 1
ATOM 626 C CA . HIS A 1 86 ? -34.317 5.981 -10.133 1.00 23.78 74 HIS A CA 1
ATOM 627 C C . HIS A 1 86 ? -33.439 5.359 -11.224 1.00 24.64 74 HIS A C 1
ATOM 628 O O . HIS A 1 86 ? -32.845 4.314 -11.028 1.00 24.57 74 HIS A O 1
ATOM 635 N N . GLU A 1 87 ? -33.348 6.024 -12.372 1.00 25.68 75 GLU A N 1
ATOM 636 C CA . GLU A 1 87 ? -32.505 5.542 -13.475 1.00 26.17 75 GLU A CA 1
ATOM 637 C C . GLU A 1 87 ? -31.070 5.215 -13.064 1.00 26.07 75 GLU A C 1
ATOM 638 O O . GLU A 1 87 ? -30.465 4.268 -13.575 1.00 25.14 75 GLU A O 1
ATOM 644 N N . GLU A 1 88 ? -30.507 6.041 -12.190 1.00 26.14 76 GLU A N 1
ATOM 645 C CA . GLU A 1 88 ? -29.084 5.935 -11.848 1.00 26.82 76 GLU A CA 1
ATOM 646 C C . GLU A 1 88 ? -28.801 5.068 -10.609 1.00 27.32 76 GLU A C 1
ATOM 647 O O . GLU A 1 88 ? -27.654 4.988 -10.139 1.00 26.63 76 GLU A O 1
ATOM 653 N N . ASP A 1 89 ? -29.837 4.431 -10.075 1.00 27.43 77 ASP A N 1
ATOM 654 C CA . ASP A 1 89 ? -29.655 3.467 -8.985 1.00 27.74 77 ASP A CA 1
ATOM 655 C C . ASP A 1 89 ? -28.960 2.190 -9.467 1.00 28.59 77 ASP A C 1
ATOM 656 O O . ASP A 1 89 ? -28.910 1.876 -10.664 1.00 27.91 77 ASP A O 1
ATOM 661 N N . ASN A 1 90 ? -28.432 1.460 -8.499 1.00 29.35 78 ASN A N 1
ATOM 662 C CA . ASN A 1 90 ? -27.864 0.149 -8.748 1.00 30.77 78 ASN A CA 1
ATOM 663 C C . ASN A 1 90 ? -28.981 -0.869 -8.812 1.00 31.31 78 ASN A C 1
ATOM 664 O O . ASN A 1 90 ? -29.962 -0.788 -8.058 1.00 31.52 78 ASN A O 1
ATOM 669 N N . ILE A 1 91 ? -28.837 -1.852 -9.697 1.00 32.02 79 ILE A N 1
ATOM 670 C CA . ILE A 1 91 ? -29.846 -2.893 -9.821 1.00 32.49 79 ILE A CA 1
ATOM 671 C C . ILE A 1 91 ? -30.035 -3.641 -8.482 1.00 32.37 79 ILE A C 1
ATOM 672 O O . ILE A 1 91 ? -31.137 -4.068 -8.158 1.00 33.24 79 ILE A O 1
ATOM 677 N N . THR A 1 92 ? -28.974 -3.741 -7.676 1.00 32.32 80 THR A N 1
ATOM 678 C CA . THR A 1 92 ? -29.070 -4.250 -6.307 1.00 31.63 80 THR A CA 1
ATOM 679 C C . THR A 1 92 ? -30.084 -3.496 -5.428 1.00 31.18 80 THR A C 1
ATOM 680 O O . THR A 1 92 ? -30.666 -4.078 -4.519 1.00 31.58 80 THR A O 1
ATOM 684 N N . HIS A 1 93 ? -30.295 -2.205 -5.690 1.00 29.93 81 HIS A N 1
ATOM 685 C CA . HIS A 1 93 ? -31.313 -1.432 -4.979 1.00 29.11 81 HIS A CA 1
ATOM 686 C C . HIS A 1 93 ? -32.752 -1.873 -5.309 1.00 28.34 81 HIS A C 1
ATOM 687 O O . HIS A 1 93 ? -33.622 -1.879 -4.436 1.00 28.10 81 HIS A O 1
ATOM 694 N N . ALA A 1 94 ? -32.984 -2.258 -6.562 1.00 26.71 82 ALA A N 1
ATOM 695 C CA . ALA A 1 94 ? -34.266 -2.817 -6.984 1.00 26.03 82 ALA A CA 1
ATOM 696 C C . ALA A 1 94 ? -34.652 -4.053 -6.150 1.00 24.82 82 ALA A C 1
ATOM 697 O O . ALA A 1 94 ? -35.834 -4.334 -5.966 1.00 23.85 82 ALA A O 1
ATOM 699 N N . LEU A 1 95 ? -33.663 -4.790 -5.663 1.00 24.32 83 LEU A N 1
ATOM 700 C CA . LEU A 1 95 ? -33.924 -5.960 -4.820 1.00 24.53 83 LEU A CA 1
ATOM 701 C C . LEU A 1 95 ? -34.730 -5.540 -3.601 1.00 23.65 83 LEU A C 1
ATOM 702 O O . LEU A 1 95 ? -35.701 -6.209 -3.212 1.00 24.35 83 LEU A O 1
ATOM 707 N N . LEU A 1 96 ? -34.367 -4.406 -3.003 1.00 24.04 84 LEU A N 1
ATOM 708 C CA . LEU A 1 96 ? -35.094 -3.923 -1.843 1.00 23.85 84 LEU A CA 1
ATOM 709 C C . LEU A 1 96 ? -36.562 -3.572 -2.144 1.00 23.32 84 LEU A C 1
ATOM 710 O O . LEU A 1 96 ? -37.426 -3.741 -1.281 1.00 23.74 84 LEU A O 1
ATOM 715 N N . LEU A 1 97 ? -36.834 -3.007 -3.318 1.00 22.57 85 LEU A N 1
ATOM 716 C CA . LEU A 1 97 ? -38.212 -2.676 -3.710 1.00 22.87 85 LEU A CA 1
ATOM 717 C C . LEU A 1 97 ? -39.021 -3.945 -4.004 1.00 22.90 85 LEU A C 1
ATOM 718 O O . LEU A 1 97 ? -40.180 -4.034 -3.601 1.00 23.93 85 LEU A O 1
ATOM 723 N N . PHE A 1 98 ? -38.434 -4.903 -4.723 1.00 23.07 86 PHE A N 1
ATOM 724 C CA . PHE A 1 98 ? -39.138 -6.167 -4.997 1.00 23.02 86 PHE A CA 1
ATOM 725 C C . PHE A 1 98 ? -39.406 -6.969 -3.713 1.00 23.76 86 PHE A C 1
ATOM 726 O O . PHE A 1 98 ? -40.410 -7.671 -3.618 1.00 24.04 86 PHE A O 1
ATOM 734 N N . LEU A 1 99 ? -38.537 -6.847 -2.727 1.00 23.07 87 LEU A N 1
ATOM 735 C CA . LEU A 1 99 ? -38.779 -7.457 -1.414 1.00 23.86 87 LEU A CA 1
ATOM 736 C C . LEU A 1 99 ? -40.006 -6.844 -0.745 1.00 24.44 87 LEU A C 1
ATOM 737 O O . LEU A 1 99 ? -40.783 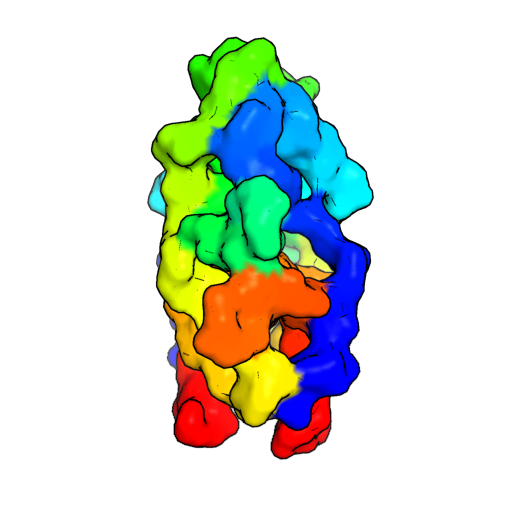-7.547 -0.089 1.00 25.60 87 LEU A O 1
ATOM 742 N N . GLU A 1 100 ? -40.174 -5.529 -0.895 1.00 24.98 88 GLU A N 1
ATOM 743 C CA . GLU A 1 100 ? -41.361 -4.836 -0.399 1.00 26.02 88 GLU A CA 1
ATOM 744 C C . GLU A 1 100 ? -42.644 -5.242 -1.134 1.00 25.37 88 GLU A C 1
ATOM 745 O O . GLU A 1 100 ? -43.659 -5.548 -0.482 1.00 25.44 88 GLU A O 1
ATOM 751 N N . HIS A 1 101 ? -42.584 -5.282 -2.478 1.00 24.87 89 HIS A N 1
ATOM 752 C CA . HIS A 1 101 ? -43.728 -5.641 -3.321 1.00 25.39 89 HIS A CA 1
ATOM 753 C C . HIS A 1 101 ? -43.301 -6.429 -4.564 1.00 24.38 89 HIS A C 1
ATOM 754 O O . HIS A 1 101 ? -42.560 -5.908 -5.422 1.00 24.15 89 HIS A O 1
ATOM 761 N N . GLN A 1 102 ? -43.782 -7.669 -4.701 1.00 24.56 90 GLN A N 1
ATOM 762 C CA . GLN A 1 102 ? -43.356 -8.522 -5.837 1.00 24.68 90 GLN A CA 1
ATOM 763 C C . GLN A 1 102 ? -44.204 -8.299 -7.104 1.00 24.84 90 GLN A C 1
ATOM 764 O O . GLN A 1 102 ? -44.830 -9.224 -7.653 1.00 25.71 90 GLN A O 1
ATOM 770 N N . GLU A 1 103 ? -44.213 -7.072 -7.578 1.00 24.77 91 GLU A N 1
ATOM 771 C CA . GLU A 1 103 ? -44.986 -6.695 -8.745 1.00 25.15 91 GLU A CA 1
ATOM 772 C C . GLU A 1 103 ? -44.174 -7.122 -9.956 1.00 24.74 91 GLU A C 1
ATOM 773 O O . GLU A 1 103 ? -42.948 -7.157 -9.881 1.00 25.93 91 GLU A O 1
ATOM 779 N N . PRO A 1 104 ? -44.833 -7.458 -11.072 1.00 24.18 92 PRO A N 1
ATOM 780 C CA . PRO A 1 104 ? -44.090 -7.829 -12.293 1.00 24.08 92 PRO A CA 1
ATOM 781 C C . PRO A 1 104 ? -43.275 -6.736 -12.962 1.00 24.24 92 PRO A C 1
ATOM 782 O O . PRO A 1 104 ? -42.379 -7.066 -13.751 1.00 24.52 92 PRO A O 1
ATOM 786 N N . TYR A 1 105 ? -43.622 -5.472 -12.708 1.00 23.21 93 TYR A N 1
ATOM 787 C CA . TYR A 1 105 ? -42.930 -4.330 -13.261 1.00 23.41 93 TYR A CA 1
ATOM 788 C C . TYR A 1 105 ? -42.679 -3.257 -12.212 1.00 23.26 93 TYR A C 1
ATOM 789 O O . TYR A 1 105 ? -43.611 -2.814 -11.515 1.00 23.59 93 TYR A O 1
ATOM 798 N N . LEU A 1 106 ? -41.412 -2.884 -12.076 1.00 22.36 94 LEU A N 1
ATOM 799 C CA . LEU A 1 106 ? -40.961 -1.854 -11.148 1.00 22.33 94 LEU A CA 1
ATOM 800 C C . LEU A 1 106 ? -40.775 -0.518 -11.913 1.00 22.33 94 LEU A C 1
ATOM 801 O O . LEU A 1 106 ? -39.976 -0.425 -12.868 1.00 21.54 94 LEU A O 1
ATOM 806 N N . PRO A 1 107 ? -41.560 0.506 -11.549 1.00 22.12 95 PRO A N 1
ATOM 807 C CA . PRO A 1 107 ? -41.398 1.803 -12.191 1.00 22.26 95 PRO A CA 1
ATOM 808 C C . PRO A 1 107 ? -40.003 2.406 -12.015 1.00 22.48 95 PRO A C 1
ATOM 809 O O . PRO A 1 107 ? -39.404 2.272 -10.945 1.00 22.85 95 PRO A O 1
ATOM 813 N N . VAL A 1 108 ? -39.497 3.015 -13.085 1.00 22.52 96 VAL A N 1
ATOM 814 C CA . VAL A 1 108 ? -38.220 3.736 -13.100 1.00 22.46 96 VAL A CA 1
ATOM 815 C C . VAL A 1 108 ? -38.470 5.202 -13.405 1.00 22.64 96 VAL A C 1
ATOM 816 O O . VAL A 1 108 ? -39.181 5.536 -14.351 1.00 22.67 96 VAL A O 1
ATOM 820 N N . VAL A 1 109 ? -37.876 6.072 -12.609 1.00 23.53 97 VAL A N 1
ATOM 821 C CA . VAL A 1 109 ? -38.133 7.506 -12.734 1.00 23.48 97 VAL A CA 1
ATOM 822 C C . VAL A 1 109 ? -36.827 8.303 -12.801 1.00 24.31 97 VAL A C 1
ATOM 823 O O . VAL A 1 109 ? -35.754 7.802 -12.440 1.00 23.95 97 VAL A O 1
ATOM 827 N N . ASP A 1 110 ? -36.928 9.544 -13.275 1.00 24.75 98 ASP A N 1
ATOM 828 C CA . ASP A 1 110 ? -35.799 10.481 -13.248 1.00 25.40 98 ASP A CA 1
ATOM 829 C C . ASP A 1 110 ? -35.894 11.329 -11.986 1.00 26.00 98 ASP A C 1
ATOM 830 O O . ASP A 1 110 ? -36.730 11.078 -11.125 1.00 25.39 98 ASP A O 1
ATOM 835 N N . GLU A 1 111 ? -35.039 12.338 -11.879 1.00 26.91 99 GLU A N 1
ATOM 836 C CA . GLU A 1 111 ? -34.968 13.148 -10.663 1.00 28.09 99 GLU A CA 1
ATOM 837 C C . GLU A 1 111 ? -36.175 14.055 -10.411 1.00 28.33 99 GLU A C 1
ATOM 838 O O . GLU A 1 111 ? -36.358 14.533 -9.289 1.00 29.40 99 GLU A O 1
ATOM 844 N N . GLU A 1 112 ? -36.983 14.305 -11.438 1.00 28.48 100 GLU A N 1
ATOM 845 C CA . GLU A 1 112 ? -38.238 15.036 -11.269 1.00 28.03 100 GLU A CA 1
ATOM 846 C C . GLU A 1 112 ? -39.450 14.119 -11.167 1.00 27.66 100 GLU A C 1
ATOM 847 O O . GLU A 1 112 ? -40.572 14.569 -11.332 1.00 27.59 100 GLU A O 1
ATOM 863 N N . ARG A 1 114 ? -40.412 11.880 -13.278 1.00 26.10 102 ARG A N 1
ATOM 864 C CA . ARG A 1 114 ? -40.995 11.524 -14.572 1.00 26.22 102 ARG A CA 1
ATOM 865 C C . ARG A 1 114 ? -40.748 10.042 -14.826 1.00 25.50 102 ARG A C 1
ATOM 866 O O . ARG A 1 114 ? -39.640 9.561 -14.632 1.00 23.85 102 ARG A O 1
ATOM 874 N N . LEU A 1 115 ? -41.783 9.340 -15.266 1.00 25.40 103 LEU A N 1
ATOM 875 C CA . LEU A 1 115 ? -41.675 7.937 -15.624 1.00 24.48 103 LEU A CA 1
ATOM 876 C C . LEU A 1 115 ? -40.786 7.741 -16.858 1.00 24.34 103 LEU A C 1
ATOM 877 O O . LEU A 1 115 ? -41.038 8.325 -17.917 1.00 24.58 103 LEU A O 1
ATOM 882 N N . LYS A 1 116 ? -39.731 6.943 -16.718 1.00 23.63 104 LYS A N 1
ATOM 883 C CA . LYS A 1 116 ? -38.767 6.725 -17.810 1.00 24.07 104 LYS A CA 1
ATOM 884 C C . LYS A 1 116 ? -38.797 5.302 -18.386 1.00 23.95 104 LYS A C 1
ATOM 885 O O . LYS A 1 116 ? -38.133 5.025 -19.402 1.00 24.21 104 LYS A O 1
ATOM 894 N N . GLY A 1 117 ? -39.560 4.439 -17.751 1.00 23.30 105 GLY A N 1
ATOM 895 C CA . GLY A 1 117 ? -39.650 3.013 -18.118 1.00 23.37 105 GLY A CA 1
ATOM 896 C C . GLY A 1 117 ? -39.962 2.158 -16.908 1.00 22.94 105 GLY A C 1
ATOM 897 O O . GLY A 1 117 ? -40.445 2.662 -15.867 1.00 22.69 105 GLY A O 1
ATOM 898 N N . ALA A 1 118 ? -39.715 0.865 -17.049 1.00 22.89 106 ALA A N 1
ATOM 899 C CA . ALA A 1 118 ? -39.824 -0.080 -15.943 1.00 22.51 106 ALA A CA 1
ATOM 900 C C . ALA A 1 118 ? -38.708 -1.107 -16.016 1.00 22.57 106 ALA A C 1
ATOM 901 O O . ALA A 1 118 ? -38.120 -1.335 -17.078 1.00 23.17 106 ALA A O 1
ATOM 903 N N . VAL A 1 119 ? -38.456 -1.734 -14.878 1.00 22.41 107 VAL A N 1
ATOM 904 C CA . VAL A 1 119 ? -37.655 -2.968 -14.797 1.00 22.41 107 VAL A CA 1
ATOM 905 C C . VAL A 1 119 ? -38.633 -4.111 -14.547 1.00 22.60 107 VAL A C 1
ATOM 906 O O . VAL A 1 119 ? -39.336 -4.131 -13.517 1.00 21.47 107 VAL A O 1
ATOM 910 N N . SER A 1 120 ? -38.702 -5.051 -15.473 1.00 22.62 108 SER A N 1
ATOM 911 C CA . SER A 1 120 ? -39.530 -6.248 -15.231 1.00 22.95 108 SER A CA 1
ATOM 912 C C . SER A 1 120 ? -38.902 -7.124 -14.159 1.00 22.38 108 SER A C 1
ATOM 913 O O . SER A 1 120 ? -37.671 -7.220 -14.066 1.00 22.46 108 SER A O 1
ATOM 916 N N . LEU A 1 121 ? -39.728 -7.759 -13.327 1.00 22.67 109 LEU A N 1
ATOM 917 C CA . LEU A 1 121 ? -39.202 -8.740 -12.376 1.00 23.70 109 LEU A CA 1
ATOM 918 C C . LEU A 1 121 ? -38.369 -9.804 -13.108 1.00 23.22 109 LEU A C 1
ATOM 919 O O . LEU A 1 121 ? -37.307 -10.199 -12.643 1.00 23.24 109 LEU A O 1
ATOM 924 N N . HIS A 1 122 ? -38.834 -10.247 -14.271 1.00 22.91 110 HIS A N 1
ATOM 925 C CA . HIS A 1 122 ? -38.087 -11.233 -15.049 1.00 22.94 110 HIS A CA 1
ATOM 926 C C . HIS A 1 122 ? -36.686 -10.724 -15.337 1.00 22.11 110 HIS A C 1
ATOM 927 O O . HIS A 1 122 ? -35.703 -11.414 -15.091 1.00 20.91 110 HIS A O 1
ATOM 934 N N . ASP A 1 123 ? -36.593 -9.502 -15.871 1.00 21.73 111 ASP A N 1
ATOM 935 C CA . ASP A 1 1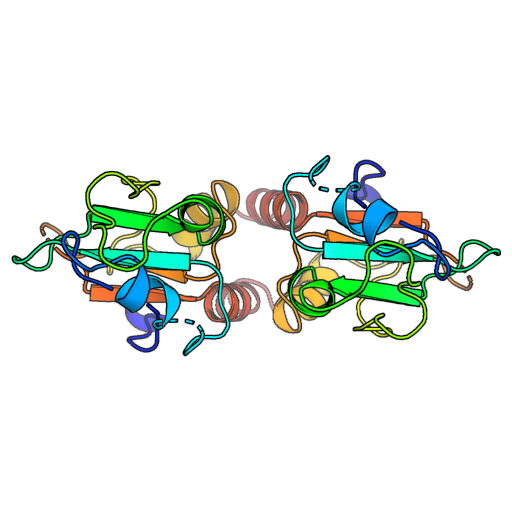23 ? -35.282 -8.941 -16.245 1.00 22.37 111 ASP A CA 1
ATOM 936 C C . ASP A 1 123 ? -34.391 -8.698 -15.023 1.00 22.25 111 ASP A C 1
ATOM 937 O O . ASP A 1 123 ? -33.176 -8.905 -15.081 1.00 22.53 111 ASP A O 1
ATOM 942 N N . PHE A 1 124 ? -34.986 -8.298 -13.911 1.00 22.54 112 PHE A N 1
ATOM 943 C CA . PHE A 1 124 ? -34.247 -8.241 -12.655 1.00 22.40 112 PHE A CA 1
ATOM 944 C C . PHE A 1 124 ? -33.633 -9.581 -12.263 1.00 21.93 112 PHE A C 1
ATOM 945 O O . PHE A 1 124 ? -32.480 -9.639 -11.844 1.00 21.39 112 PHE A O 1
ATOM 953 N N . LEU A 1 125 ? -34.393 -10.669 -12.370 1.00 21.89 113 LEU A N 1
ATOM 954 C CA . LEU A 1 125 ? -33.849 -11.980 -12.066 1.00 22.10 113 LEU A CA 1
ATOM 955 C C . LEU A 1 125 ? -32.720 -12.365 -13.018 1.00 22.46 113 LEU A C 1
ATOM 956 O O . LEU A 1 125 ? -31.756 -12.982 -12.601 1.00 22.14 113 LEU A O 1
ATOM 961 N N . GLU A 1 126 ? -32.861 -12.003 -14.291 1.00 22.80 114 GLU A N 1
ATOM 962 C CA . GLU A 1 126 ? -31.813 -12.225 -15.286 1.00 23.45 114 GLU A CA 1
ATOM 963 C C . GLU A 1 126 ? -30.537 -11.474 -14.906 1.00 23.01 114 GLU A C 1
ATOM 964 O O . GLU A 1 126 ? -29.418 -11.993 -15.134 1.00 22.84 114 GLU A O 1
ATOM 970 N N . ALA A 1 127 ? -30.685 -10.272 -14.339 1.00 23.74 115 ALA A N 1
ATOM 971 C CA . ALA A 1 127 ? -29.532 -9.528 -13.824 1.00 24.85 115 ALA A CA 1
ATOM 972 C C . ALA A 1 127 ? -28.827 -10.331 -12.737 1.00 25.60 115 ALA A C 1
ATOM 973 O O . ALA A 1 127 ? -27.615 -10.454 -12.759 1.00 25.21 115 ALA A O 1
ATOM 975 N N . LEU A 1 128 ? -29.604 -10.881 -11.800 1.00 26.16 116 LEU A N 1
ATOM 976 C CA . LEU A 1 128 ? -29.046 -11.694 -10.698 1.00 26.62 116 LEU A CA 1
ATOM 977 C C . LEU A 1 128 ? -28.426 -13.009 -11.172 1.00 26.44 116 LEU A C 1
ATOM 978 O O . LEU A 1 128 ? -27.466 -13.514 -10.579 1.00 26.18 116 LEU A O 1
ATOM 983 N N . ILE A 1 129 ? -28.974 -13.578 -12.235 1.00 26.49 117 ILE A N 1
ATOM 984 C CA . ILE A 1 129 ? -28.369 -14.769 -12.840 1.00 27.23 117 ILE A CA 1
ATOM 985 C C . ILE A 1 129 ? -26.985 -14.456 -13.379 1.00 27.80 117 ILE A C 1
ATOM 986 O O . ILE A 1 129 ? -26.063 -15.256 -13.231 1.00 26.90 117 ILE A O 1
ATOM 991 N N . GLU A 1 130 ? -26.853 -13.284 -13.996 1.00 28.96 118 GLU A N 1
ATOM 992 C CA . GLU A 1 130 ? -25.553 -12.798 -14.479 1.00 29.67 118 GLU A CA 1
ATOM 993 C C . GLU A 1 130 ? -24.587 -12.533 -13.324 1.00 30.15 118 GLU A C 1
ATOM 994 O O . GLU A 1 130 ? -23.420 -12.951 -13.384 1.00 30.57 118 GLU A O 1
ATOM 1000 N N . ALA A 1 131 ? -25.070 -11.816 -12.308 1.00 31.00 119 ALA A N 1
ATOM 1001 C CA . ALA A 1 131 ? -24.287 -11.464 -11.118 1.00 31.87 119 ALA A CA 1
ATOM 1002 C C . ALA A 1 131 ? -24.206 -12.633 -10.128 1.00 32.72 119 ALA A C 1
ATOM 1003 O O . ALA A 1 131 ? -24.662 -12.515 -8.995 1.00 33.51 119 ALA A O 1
ATOM 1005 N N . LEU A 1 132 ? -23.570 -13.715 -10.564 1.00 33.44 120 LEU A N 1
ATOM 1006 C CA . LEU A 1 132 ? -23.646 -15.076 -9.976 1.00 33.51 120 LEU A CA 1
ATOM 1007 C C . LEU A 1 132 ? -23.520 -16.013 -11.183 1.00 33.24 120 LEU A C 1
ATOM 1008 O O . LEU A 1 132 ? -23.235 -15.554 -12.279 1.00 33.29 120 LEU A O 1
ATOM 1013 N N . ALA A 1 133 ? -23.703 -17.316 -11.001 1.00 33.59 121 ALA A N 1
ATOM 1014 C CA . ALA A 1 133 ? -23.938 -18.196 -12.149 1.00 33.67 121 ALA A CA 1
ATOM 1015 C C . ALA A 1 133 ? -25.122 -19.116 -11.867 1.00 34.00 121 ALA A C 1
ATOM 1016 O O . ALA A 1 133 ? -26.282 -18.692 -11.918 1.00 33.43 121 ALA A O 1
ATOM 1026 N N . LYS B 1 14 ? -29.341 -24.366 2.086 1.00 36.91 2 LYS B N 1
ATOM 1027 C CA . LYS B 1 14 ? -30.186 -25.339 1.411 1.00 35.82 2 LYS B CA 1
ATOM 1028 C C . LYS B 1 14 ? -31.619 -24.835 1.399 1.00 34.64 2 LYS B C 1
ATOM 1029 O O . LYS B 1 14 ? -32.048 -24.132 2.318 1.00 34.19 2 LYS B O 1
ATOM 1035 N N . VAL B 1 15 ? -32.334 -25.194 0.336 1.00 32.79 3 VAL B N 1
ATOM 1036 C CA . VAL B 1 15 ? -33.757 -24.890 0.192 1.00 31.39 3 VAL B CA 1
ATOM 1037 C C . VAL B 1 15 ? -34.525 -25.215 1.472 1.00 31.25 3 VAL B C 1
ATOM 1038 O O . VAL B 1 15 ? -35.359 -24.426 1.904 1.00 30.77 3 VAL B O 1
ATOM 1042 N N . LYS B 1 16 ? -34.212 -26.359 2.084 1.00 30.48 4 LYS B N 1
ATOM 1043 C CA . LYS B 1 16 ? -34.963 -26.862 3.239 1.00 30.77 4 LYS B CA 1
ATOM 1044 C C . LYS B 1 16 ? -35.123 -25.824 4.356 1.00 30.03 4 LYS B C 1
ATOM 1045 O O . LYS B 1 16 ? -36.138 -25.815 5.057 1.00 30.02 4 LYS B O 1
ATOM 1051 N N . LYS B 1 17 ? -34.130 -24.959 4.519 1.00 29.81 5 LYS B N 1
ATOM 1052 C CA . LYS B 1 17 ? -34.148 -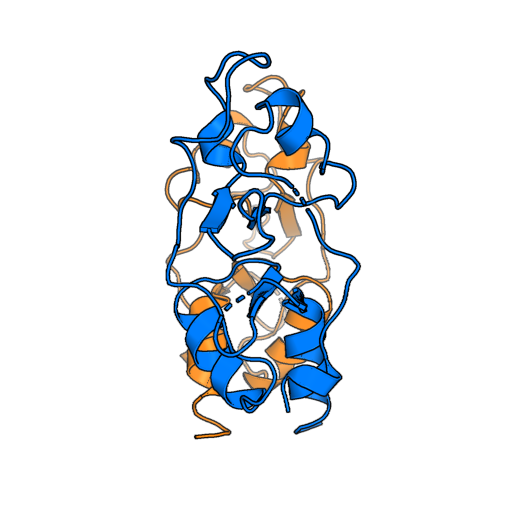23.950 5.583 1.00 29.45 5 LYS B CA 1
ATOM 1053 C C . LYS B 1 17 ? -35.121 -22.796 5.287 1.00 28.80 5 LYS B C 1
ATOM 1054 O O . LYS B 1 17 ? -35.509 -22.073 6.201 1.00 28.85 5 LYS B O 1
ATOM 1060 N N . TRP B 1 18 ? -35.503 -22.624 4.018 1.00 27.96 6 TRP B N 1
ATOM 1061 C CA . TRP B 1 18 ? -36.337 -21.495 3.602 1.00 27.54 6 TRP B CA 1
ATOM 1062 C C . TRP B 1 18 ? -37.796 -21.903 3.382 1.00 27.19 6 TRP B C 1
ATOM 1063 O O . TRP B 1 18 ? -38.631 -21.075 3.014 1.00 27.16 6 TRP B O 1
ATOM 1074 N N . VAL B 1 19 ? -38.087 -23.177 3.609 1.00 25.89 7 VAL B N 1
ATOM 1075 C CA . VAL B 1 19 ? -39.392 -23.754 3.319 1.00 26.12 7 VAL B CA 1
ATOM 1076 C C . VAL B 1 19 ? -40.449 -23.242 4.275 1.00 25.43 7 VAL B C 1
ATOM 1077 O O . VAL B 1 19 ? -40.195 -23.126 5.474 1.00 25.37 7 VAL B O 1
ATOM 1081 N N . THR B 1 20 ? -41.634 -22.970 3.729 1.00 25.10 8 THR B N 1
ATOM 1082 C CA . THR B 1 20 ? -42.810 -22.650 4.515 1.00 25.51 8 THR B CA 1
ATOM 1083 C C . THR B 1 20 ? -43.902 -23.687 4.316 1.00 25.34 8 THR B C 1
ATOM 1084 O O . THR B 1 20 ? -43.991 -24.319 3.262 1.00 24.41 8 THR B O 1
ATOM 1088 N N . GLN B 1 21 ? -44.716 -23.891 5.358 1.00 25.65 9 GLN B N 1
ATOM 1089 C CA . GLN B 1 21 ? -45.950 -24.687 5.221 1.00 26.30 9 GLN B CA 1
ATOM 1090 C C . GLN B 1 21 ? -47.171 -23.780 5.034 1.00 26.71 9 GLN B C 1
ATOM 1091 O O . GLN B 1 21 ? -48.301 -24.260 4.844 1.00 26.98 9 GLN B O 1
ATOM 1097 N N . ASP B 1 22 ? -46.914 -22.473 5.056 1.00 26.13 10 ASP B N 1
ATOM 1098 C CA . ASP B 1 22 ? -47.925 -21.454 4.909 1.00 26.98 10 ASP B CA 1
ATOM 1099 C C . ASP B 1 22 ? -48.009 -21.079 3.423 1.00 27.21 10 ASP B C 1
ATOM 1100 O O . ASP B 1 22 ? -47.393 -20.105 2.959 1.00 28.64 10 ASP B O 1
ATOM 1105 N N . PHE B 1 23 ? -48.759 -21.887 2.670 1.00 25.45 11 PHE B N 1
ATOM 1106 C CA . PHE B 1 23 ? -48.994 -21.664 1.246 1.00 25.20 11 PHE B CA 1
ATOM 1107 C C . PHE B 1 23 ? -50.288 -22.336 0.760 1.0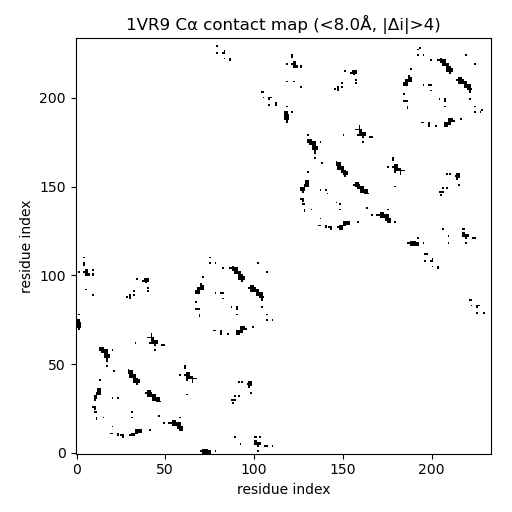0 25.67 11 PHE B C 1
ATOM 1108 O O . PHE B 1 23 ? -50.751 -23.306 1.376 1.00 24.43 11 PHE B O 1
ATOM 1116 N N . PRO B 1 24 ? -50.865 -21.838 -0.346 1.00 25.07 12 PRO B N 1
ATOM 1117 C CA . PRO B 1 24 ? -52.106 -22.396 -0.890 1.00 25.31 12 PRO B CA 1
ATOM 1118 C C . PRO B 1 24 ? -51.901 -23.759 -1.558 1.00 25.31 12 PRO B C 1
ATOM 1119 O O . PRO B 1 24 ? -51.077 -23.905 -2.470 1.00 23.93 12 PRO B O 1
ATOM 1131 N N . VAL B 1 26 ? -54.101 -27.558 -2.773 1.00 24.99 14 VAL B N 1
ATOM 1132 C CA . VAL B 1 26 ? -55.271 -28.430 -2.887 1.00 25.35 14 VAL B CA 1
ATOM 1133 C C . VAL B 1 26 ? -54.829 -29.780 -3.419 1.00 24.22 14 VAL B C 1
ATOM 1134 O O . VAL B 1 26 ? -53.712 -29.902 -3.895 1.00 23.83 14 VAL B O 1
ATOM 1138 N N . GLU B 1 27 ? -55.712 -30.769 -3.320 1.00 25.48 15 GLU B N 1
ATOM 1139 C CA . GLU B 1 27 ? -55.502 -32.064 -3.945 1.00 25.38 15 GLU B CA 1
ATOM 1140 C C . GLU B 1 27 ? -56.094 -31.977 -5.360 1.00 26.14 15 GLU B C 1
ATOM 1141 O O . GLU B 1 27 ? -57.017 -31.182 -5.618 1.00 25.74 15 GLU B O 1
ATOM 1147 N N . GLU B 1 28 ? -55.611 -32.819 -6.269 1.00 25.95 16 GLU B N 1
ATOM 1148 C CA . GLU B 1 28 ? -55.954 -32.661 -7.683 1.00 26.59 16 GLU B CA 1
ATOM 1149 C C . GLU B 1 28 ? -57.433 -32.848 -8.069 1.00 26.31 16 GLU B C 1
ATOM 1150 O O . GLU B 1 28 ? -57.816 -32.457 -9.183 1.00 27.18 16 GLU B O 1
ATOM 1156 N N . SER B 1 29 ? -58.245 -33.441 -7.195 1.00 26.25 17 SER B N 1
ATOM 1157 C CA . SER B 1 29 ? -59.681 -33.618 -7.485 1.00 26.17 17 SER B CA 1
ATOM 1158 C C . SER B 1 29 ? -60.564 -32.567 -6.806 1.00 26.30 17 SER B C 1
ATOM 1159 O O . SER B 1 29 ? -61.805 -32.673 -6.824 1.00 26.83 17 SER B O 1
ATOM 1164 N N . ALA B 1 30 ? -59.921 -31.563 -6.207 1.00 24.93 18 ALA B N 1
ATOM 1165 C CA . ALA B 1 30 ? -60.607 -30.482 -5.521 1.00 24.69 18 ALA B CA 1
ATOM 1166 C C . ALA B 1 30 ? -61.498 -29.750 -6.503 1.00 23.39 18 ALA B C 1
ATOM 1167 O O . ALA B 1 30 ? -61.189 -29.681 -7.702 1.00 23.09 18 ALA B O 1
ATOM 1169 N N . THR B 1 31 ? -62.591 -29.183 -5.984 1.00 22.09 19 THR B N 1
ATOM 1170 C CA . THR B 1 31 ? -63.473 -28.375 -6.815 1.00 21.17 19 THR B CA 1
ATOM 1171 C C . THR B 1 31 ? -62.878 -27.005 -7.112 1.00 21.13 19 THR B C 1
ATOM 1172 O O . THR B 1 31 ? -62.011 -26.510 -6.386 1.00 21.06 19 THR B O 1
ATOM 1176 N N . VAL B 1 32 ? -63.398 -26.365 -8.151 1.00 20.89 20 VAL B N 1
ATOM 1177 C CA . VAL B 1 32 ? -63.040 -24.976 -8.428 1.00 20.99 20 VAL B CA 1
ATOM 1178 C C . VAL B 1 32 ? -63.322 -24.078 -7.216 1.00 20.34 20 VAL B C 1
ATOM 1179 O O . VAL B 1 32 ? -62.482 -23.243 -6.862 1.00 20.61 20 VAL B O 1
ATOM 1183 N N . ARG B 1 33 ? -64.475 -24.264 -6.574 1.00 20.84 21 ARG B N 1
ATOM 1184 C CA . ARG B 1 33 ? -64.811 -23.522 -5.348 1.00 21.19 21 ARG B CA 1
ATOM 1185 C C . ARG B 1 33 ? -63.698 -23.604 -4.288 1.00 21.28 21 ARG B C 1
ATOM 1186 O O . ARG B 1 33 ? -63.300 -22.586 -3.693 1.00 19.94 21 ARG B O 1
ATOM 1200 N N . GLU B 1 34 ? -63.234 -24.813 -4.000 1.00 21.11 22 GLU B N 1
ATOM 1201 C CA . GLU B 1 34 ? -62.204 -25.011 -2.984 1.00 23.33 22 GLU B CA 1
ATOM 1202 C C . GLU B 1 34 ? -60.889 -24.343 -3.338 1.00 22.38 22 GLU B C 1
ATOM 1203 O O . GLU B 1 34 ? -60.246 -23.722 -2.488 1.00 23.97 22 GLU B O 1
ATOM 1209 N N . CYS B 1 35 ? -60.494 -24.446 -4.607 1.00 23.24 23 CYS B N 1
ATOM 1210 C CA . CYS B 1 35 ? -59.253 -23.872 -5.052 1.00 22.38 23 CYS B CA 1
ATOM 1211 C C . CYS B 1 35 ? -59.323 -22.351 -4.937 1.00 21.03 23 CYS B C 1
ATOM 1212 O O . CYS B 1 35 ? -58.409 -21.732 -4.408 1.00 21.94 23 CYS B O 1
ATOM 1215 N N . LEU B 1 36 ? -60.427 -21.752 -5.391 1.00 20.43 24 LEU B N 1
ATOM 1216 C CA . LEU B 1 36 ? -60.584 -20.299 -5.313 1.00 19.90 24 LEU B CA 1
ATOM 1217 C C . LEU B 1 36 ? -60.541 -19.811 -3.864 1.00 20.02 24 LEU B C 1
ATOM 1218 O O . LEU B 1 36 ? -59.979 -18.752 -3.554 1.00 20.05 24 LEU B O 1
ATOM 1223 N N . HIS B 1 37 ? -61.109 -20.598 -2.965 1.00 19.96 25 HIS B N 1
ATOM 1224 C CA . HIS B 1 37 ? -61.105 -20.242 -1.560 1.00 21.01 25 HIS B CA 1
ATOM 1225 C C . HIS B 1 37 ? -59.684 -20.209 -1.002 1.00 21.06 25 HIS B C 1
ATOM 1226 O O . HIS B 1 37 ? -59.337 -19.297 -0.255 1.00 20.47 25 HIS B O 1
ATOM 1233 N N . ARG B 1 38 ? -58.888 -21.226 -1.298 1.00 21.86 26 ARG B N 1
ATOM 1234 C CA . ARG B 1 38 ? -57.471 -21.236 -0.884 1.00 23.53 26 ARG B CA 1
ATOM 1235 C C . ARG B 1 38 ? -56.661 -20.055 -1.374 1.00 24.45 26 ARG B C 1
ATOM 1236 O O . ARG B 1 38 ? -55.915 -19.438 -0.596 1.00 24.88 26 ARG B O 1
ATOM 1255 N N . ARG B 1 40 ? -57.861 -17.133 -2.195 1.00 24.74 28 ARG B N 1
ATOM 1256 C CA . ARG B 1 40 ? -58.321 -15.981 -1.418 1.00 24.64 28 ARG B CA 1
ATOM 1257 C C . ARG B 1 40 ? -57.685 -15.909 -0.018 1.00 24.03 28 ARG B C 1
ATOM 1258 O O . ARG B 1 40 ? -57.314 -14.819 0.452 1.00 22.46 28 ARG B O 1
ATOM 1266 N N . GLN B 1 41 ? -57.561 -17.060 0.653 1.00 23.38 29 GLN B N 1
ATOM 1267 C CA . GLN B 1 41 ? -57.018 -17.088 2.018 1.00 23.62 29 GLN B CA 1
ATOM 1268 C C . GLN B 1 41 ? -55.558 -16.643 2.052 1.00 23.06 29 GLN B C 1
ATOM 1269 O O . GLN B 1 41 ? -55.108 -16.097 3.074 1.00 21.88 29 GLN B O 1
ATOM 1275 N N . TYR B 1 42 ? -54.839 -16.845 0.948 1.00 23.67 30 TYR B N 1
ATOM 1276 C CA . TYR B 1 42 ? -53.439 -16.461 0.853 1.00 24.85 30 TYR B CA 1
ATOM 1277 C C . TYR B 1 42 ? -53.298 -15.215 -0.008 1.00 25.45 30 TYR B C 1
ATOM 1278 O O . TYR B 1 42 ? -52.190 -14.824 -0.334 1.00 27.32 30 TYR B O 1
ATOM 1287 N N . GLN B 1 43 ? -54.428 -14.579 -0.335 1.00 25.34 31 GLN B N 1
ATOM 1288 C CA . GLN B 1 43 ? -54.436 -13.353 -1.131 1.00 26.59 31 GLN B CA 1
ATOM 1289 C C . GLN B 1 43 ? -53.553 -13.495 -2.342 1.00 26.08 31 GLN B C 1
ATOM 1290 O O . GLN B 1 43 ? -52.662 -12.655 -2.583 1.00 26.78 31 GLN B O 1
ATOM 1296 N N . THR B 1 44 ? -53.784 -14.554 -3.116 1.00 25.52 32 THR B N 1
ATOM 1297 C CA . THR B 1 44 ? -52.895 -14.894 -4.198 1.00 25.44 32 THR B CA 1
ATOM 1298 C C . THR B 1 44 ? -53.656 -15.446 -5.408 1.00 25.23 32 THR B C 1
ATOM 1299 O O . THR B 1 44 ? -54.879 -15.573 -5.378 1.00 24.51 32 THR B O 1
ATOM 1303 N N . ASN B 1 45 ? -52.919 -15.743 -6.468 1.00 24.58 33 ASN B N 1
ATOM 1304 C CA . ASN B 1 45 ? -53.484 -16.195 -7.735 1.00 25.01 33 ASN B CA 1
ATOM 1305 C C . ASN B 1 45 ? -52.887 -17.547 -8.163 1.00 24.71 33 ASN B C 1
ATOM 1306 O O . ASN B 1 45 ? -53.006 -17.930 -9.310 1.00 24.42 33 ASN B O 1
ATOM 1311 N N . GLU B 1 46 ? -52.262 -18.242 -7.223 1.00 24.58 34 GLU B N 1
ATOM 1312 C CA . GLU B 1 46 ? -51.630 -19.551 -7.465 1.00 25.07 34 GLU B CA 1
ATOM 1313 C C . GLU B 1 46 ? -52.076 -20.520 -6.399 1.00 24.44 34 GLU B C 1
ATOM 1314 O O . GLU B 1 46 ? -52.175 -20.133 -5.225 1.00 25.40 34 GLU B O 1
ATOM 1320 N N . CYS B 1 47 ? -52.304 -21.780 -6.787 1.00 25.94 35 CYS B N 1
ATOM 1321 C CA . CYS B 1 47 ? -52.509 -22.852 -5.837 1.00 25.85 35 CYS B CA 1
ATOM 1322 C C . CYS B 1 47 ? -51.623 -24.028 -6.224 1.00 24.51 35 CYS B C 1
ATOM 1323 O O . CYS B 1 47 ? -51.640 -24.459 -7.370 1.00 25.55 35 CYS B O 1
ATOM 1326 N N . ILE B 1 48 ? -50.880 -24.550 -5.265 1.00 24.10 36 ILE B N 1
ATOM 1327 C CA . ILE B 1 48 ? -50.087 -25.748 -5.512 1.00 24.05 36 ILE B CA 1
ATOM 1328 C C . ILE B 1 48 ? -50.994 -26.990 -5.418 1.00 24.10 36 ILE B C 1
ATOM 1329 O O . ILE B 1 48 ? -51.854 -27.082 -4.538 1.00 23.94 36 ILE B O 1
ATOM 1334 N N . VAL B 1 49 ? -50.751 -27.964 -6.285 1.00 23.73 37 VAL B N 1
ATOM 1335 C CA . VAL B 1 49 ? -51.567 -29.180 -6.343 1.00 23.64 37 VAL B CA 1
ATOM 1336 C C . VAL B 1 49 ? -50.749 -30.434 -6.037 1.00 24.00 37 VAL B C 1
ATOM 1337 O O . VAL B 1 49 ? -49.637 -30.607 -6.553 1.00 23.85 37 VAL B O 1
ATOM 1341 N N . LYS B 1 50 ? -51.313 -31.318 -5.218 1.00 23.40 38 LYS B N 1
ATOM 1342 C CA . LYS B 1 50 ? -50.724 -32.639 -5.032 1.00 23.47 38 LYS B CA 1
ATOM 1343 C C . LYS B 1 50 ? -51.741 -33.737 -5.321 1.00 23.80 38 LYS B C 1
ATOM 1344 O O . LYS B 1 50 ? -52.955 -33.487 -5.466 1.00 23.03 38 LYS B O 1
ATOM 1350 N N . ASP B 1 51 ? -51.247 -34.963 -5.407 1.00 22.99 39 ASP B N 1
ATOM 1351 C CA . ASP B 1 51 ? -52.146 -36.113 -5.531 1.00 23.49 39 ASP B CA 1
ATOM 1352 C C . ASP B 1 51 ? -52.488 -36.718 -4.155 1.00 23.33 39 ASP B C 1
ATOM 1353 O O . ASP B 1 51 ? -52.056 -36.213 -3.129 1.00 22.61 39 ASP B O 1
ATOM 1358 N N . ARG B 1 52 ? -53.274 -37.790 -4.141 1.00 24.21 40 ARG B N 1
ATOM 1359 C CA . ARG B 1 52 ? -53.723 -38.372 -2.851 1.00 24.61 40 ARG B CA 1
ATOM 1360 C C . ARG B 1 52 ? -52.593 -39.040 -2.049 1.00 24.26 40 ARG B C 1
ATOM 1361 O O . ARG B 1 52 ? -52.712 -39.227 -0.825 1.00 24.61 40 ARG B O 1
ATOM 1375 N N . GLU B 1 53 ? -51.527 -39.441 -2.741 1.00 24.06 41 GLU B N 1
ATOM 1376 C CA . GLU B 1 53 ? -50.301 -39.960 -2.122 1.00 25.07 41 GLU B CA 1
ATOM 1377 C C . GLU B 1 53 ? -49.310 -38.889 -1.671 1.00 25.92 41 GLU B C 1
ATOM 1378 O O . GLU B 1 53 ? -48.294 -39.202 -1.052 1.00 26.88 41 GLU B O 1
ATOM 1384 N N . GLY B 1 54 ? -49.604 -37.630 -1.966 1.00 24.66 42 GLY B N 1
ATOM 1385 C CA . GLY B 1 54 ? -48.771 -36.516 -1.522 1.00 25.61 42 GLY B CA 1
ATOM 1386 C C . GLY B 1 54 ? -47.777 -36.047 -2.575 1.00 25.29 42 GLY B C 1
ATOM 1387 O O . GLY B 1 54 ? -46.992 -35.120 -2.301 1.00 26.74 42 GLY B O 1
ATOM 1388 N N . HIS B 1 55 ? -47.828 -36.648 -3.768 1.00 25.31 43 HIS B N 1
ATOM 1389 C CA . HIS B 1 55 ? -46.916 -36.285 -4.879 1.00 25.48 43 HIS B CA 1
ATOM 1390 C C . HIS B 1 55 ? -47.254 -34.912 -5.448 1.00 24.95 43 HIS B C 1
ATOM 1391 O O . HIS B 1 55 ? -48.416 -34.582 -5.618 1.00 24.08 43 HIS B O 1
ATOM 1398 N N . PHE B 1 56 ? -46.231 -34.127 -5.759 1.00 24.29 44 PHE B N 1
ATOM 1399 C CA . PHE B 1 56 ? -46.421 -32.865 -6.480 1.00 24.37 44 PHE B CA 1
ATOM 1400 C C . PHE B 1 56 ? -46.973 -33.089 -7.886 1.00 23.92 44 PHE B C 1
ATOM 1401 O O . PHE B 1 56 ? -46.408 -33.881 -8.651 1.00 25.01 44 PHE B O 1
ATOM 1409 N N . ARG B 1 57 ? -48.042 -32.374 -8.235 1.00 23.46 45 ARG B N 1
ATOM 1410 C CA . ARG B 1 57 ? -48.648 -32.451 -9.564 1.00 24.52 45 ARG B CA 1
ATOM 1411 C C . ARG B 1 57 ? -48.461 -31.229 -10.475 1.00 24.57 45 ARG B C 1
ATOM 1412 O O . ARG B 1 57 ? -48.391 -31.360 -11.717 1.00 25.26 45 ARG B O 1
ATOM 1420 N N . GLY B 1 58 ? -48.382 -30.054 -9.863 1.00 23.54 46 GLY B N 1
ATOM 1421 C CA . GLY B 1 58 ? -48.267 -28.790 -10.593 1.00 23.86 46 GLY B CA 1
ATOM 1422 C C . GLY B 1 58 ? -48.939 -27.682 -9.798 1.00 23.56 46 GLY B C 1
ATOM 1423 O O . GLY B 1 58 ? -49.098 -27.775 -8.564 1.00 24.54 46 GLY B O 1
ATOM 1424 N N . VAL B 1 59 ? -49.331 -26.644 -10.521 1.00 24.62 47 VAL B N 1
ATOM 1425 C CA . VAL B 1 59 ? -49.994 -25.504 -9.927 1.00 25.87 47 VAL B CA 1
ATOM 1426 C C . VAL B 1 59 ? -51.208 -25.141 -10.753 1.00 26.69 47 VAL B C 1
ATOM 1427 O O . VAL B 1 59 ? -51.256 -25.380 -11.943 1.00 28.56 47 VAL B O 1
ATOM 1431 N N . VAL B 1 60 ? -52.197 -24.540 -10.113 1.00 26.67 48 VAL B N 1
ATOM 1432 C CA . VAL B 1 60 ? -53.346 -23.995 -10.828 1.00 27.18 48 VAL B CA 1
ATOM 1433 C C .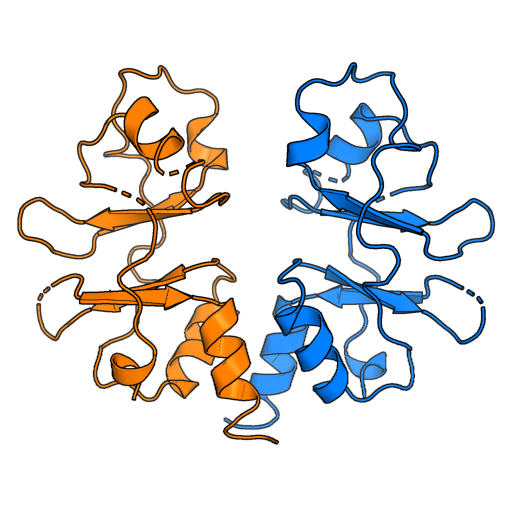 VAL B 1 60 ? -53.258 -22.483 -10.762 1.00 27.38 48 VAL B C 1
ATOM 1434 O O . VAL B 1 60 ? -53.027 -21.938 -9.699 1.00 25.74 48 VAL B O 1
ATOM 1438 N N . ASN B 1 61 ? -53.451 -21.824 -11.898 1.00 27.57 49 ASN B N 1
ATOM 1439 C CA . ASN B 1 61 ? -53.481 -20.356 -11.951 1.00 28.24 49 ASN B CA 1
ATOM 1440 C C . ASN B 1 61 ? -54.931 -19.849 -11.902 1.00 28.07 49 ASN B C 1
ATOM 1441 O O . ASN B 1 61 ? -55.785 -20.391 -12.591 1.00 28.12 49 ASN B O 1
ATOM 1450 N N . LYS B 1 62 ? -55.211 -18.801 -11.115 1.00 28.72 50 LYS B N 1
ATOM 1451 C CA . LYS B 1 62 ? -56.592 -18.296 -10.920 1.00 28.28 50 LYS B CA 1
ATOM 1452 C C . LYS B 1 62 ? -57.303 -17.980 -12.236 1.00 28.85 50 LYS B C 1
ATOM 1453 O O . LYS B 1 62 ? -58.492 -18.285 -12.404 1.00 27.88 50 LYS B O 1
ATOM 1459 N N . GLU B 1 63 ? -56.553 -17.355 -13.156 1.00 28.72 51 GLU B N 1
ATOM 1460 C CA . GLU B 1 63 ? -57.036 -16.992 -14.486 1.00 30.11 51 GLU B CA 1
ATOM 1461 C C . GLU B 1 63 ? -57.688 -18.181 -15.195 1.00 29.49 51 GLU B C 1
ATOM 1462 O O . GLU B 1 63 ? -58.718 -18.026 -15.864 1.00 29.04 51 GLU B O 1
ATOM 1468 N N . ASP B 1 64 ? -57.106 -19.368 -15.018 1.00 29.36 52 ASP B N 1
ATOM 1469 C CA . ASP B 1 64 ? -57.596 -20.577 -15.684 1.00 29.26 52 ASP B CA 1
ATOM 1470 C C . ASP B 1 64 ? -58.965 -21.061 -15.166 1.00 28.52 52 ASP B C 1
ATOM 1471 O O . ASP B 1 64 ? -59.632 -21.881 -15.814 1.00 28.18 52 ASP B O 1
ATOM 1476 N N . LEU B 1 65 ? -59.383 -20.558 -14.003 1.00 27.91 53 LEU B N 1
ATOM 1477 C CA . LEU B 1 65 ? -60.656 -20.954 -13.404 1.00 27.49 53 LEU B CA 1
ATOM 1478 C C . LEU B 1 65 ? -61.866 -20.043 -13.676 1.00 27.78 53 LEU B C 1
ATOM 1479 O O . LEU B 1 65 ? -62.980 -20.357 -13.245 1.00 26.54 53 LEU B O 1
ATOM 1484 N N . LEU B 1 66 ? -61.678 -18.942 -14.398 1.00 28.05 54 LEU B N 1
ATOM 1485 C CA . LEU B 1 66 ? -62.716 -17.904 -14.452 1.00 28.63 54 LEU B CA 1
ATOM 1486 C C . LEU B 1 66 ? -64.054 -18.331 -15.112 1.00 28.73 54 LEU B C 1
ATOM 1487 O O . LEU B 1 66 ? -65.129 -17.942 -14.629 1.00 29.37 54 LEU B O 1
ATOM 1492 N N . ASP B 1 67 ? -64.007 -19.155 -16.162 1.00 28.60 55 ASP B N 1
ATOM 1493 C CA . ASP B 1 67 ? -65.233 -19.550 -16.911 1.00 29.23 55 ASP B CA 1
ATOM 1494 C C . ASP B 1 67 ? -65.831 -20.899 -16.473 1.00 29.09 55 ASP B C 1
ATOM 1495 O O . ASP B 1 67 ? -66.619 -21.522 -17.210 1.00 29.59 55 ASP B O 1
ATOM 1500 N N . LEU B 1 68 ? -65.509 -21.331 -15.253 1.00 28.90 56 LEU B N 1
ATOM 1501 C CA . LEU B 1 68 ? -65.826 -22.683 -14.822 1.00 28.20 56 LEU B CA 1
ATOM 1502 C C . LEU B 1 68 ? -66.895 -22.729 -13.733 1.00 27.43 56 LEU B C 1
ATOM 1503 O O . LEU B 1 68 ? -66.912 -21.910 -12.813 1.00 28.18 56 LEU B O 1
ATOM 1508 N N . ASP B 1 69 ? -67.787 -23.701 -13.847 1.00 26.81 57 ASP B N 1
ATOM 1509 C CA . ASP B 1 69 ? -68.746 -23.992 -12.791 1.00 25.58 57 ASP B CA 1
ATOM 1510 C C . ASP B 1 69 ? -68.004 -24.260 -11.475 1.00 24.66 57 ASP B C 1
ATOM 1511 O O . ASP B 1 69 ? -67.003 -24.969 -11.458 1.00 24.16 57 ASP B O 1
ATOM 1516 N N . LEU B 1 70 ? -68.498 -23.694 -10.373 1.00 23.57 58 LEU B N 1
ATOM 1517 C CA . LEU B 1 70 ? -67.842 -23.850 -9.066 1.00 22.97 58 LEU B CA 1
ATOM 1518 C C . LEU B 1 70 ? -67.739 -25.298 -8.568 1.00 22.27 58 LEU B C 1
ATOM 1519 O O . LEU B 1 70 ? -66.813 -25.629 -7.826 1.00 20.58 58 LEU B O 1
ATOM 1524 N N . ASP B 1 71 ? -68.696 -26.132 -8.970 1.00 21.88 59 ASP B N 1
ATOM 1525 C CA . ASP B 1 71 ? -68.765 -27.533 -8.550 1.00 23.09 59 ASP B CA 1
ATOM 1526 C C . ASP B 1 71 ? -67.832 -28.407 -9.391 1.00 23.01 59 ASP B C 1
ATOM 1527 O O . ASP B 1 71 ? -67.603 -29.578 -9.061 1.00 23.48 59 ASP B O 1
ATOM 1532 N N . SER B 1 72 ? -67.329 -27.873 -10.502 1.00 22.65 60 SER B N 1
ATOM 1533 C CA . SER B 1 72 ? -66.437 -28.642 -11.364 1.00 22.71 60 SER B CA 1
ATOM 1534 C C . SER B 1 72 ? -65.065 -28.840 -10.714 1.00 22.87 60 SER B C 1
ATOM 1535 O O . SER B 1 72 ? -64.751 -28.232 -9.683 1.00 22.12 60 SER B O 1
ATOM 1538 N N . SER B 1 73 ? -64.278 -29.735 -11.305 1.00 23.14 61 SER B N 1
ATOM 1539 C CA . SER B 1 73 ? -62.977 -30.142 -10.763 1.00 23.51 61 SER B CA 1
ATOM 1540 C C . SER B 1 73 ? -61.817 -29.372 -11.364 1.00 23.14 61 SER B C 1
ATOM 1541 O O . SER B 1 73 ? -61.861 -28.947 -12.539 1.00 23.64 61 SER B O 1
ATOM 1544 N N . VAL B 1 74 ? -60.736 -29.233 -10.594 1.00 21.91 62 VAL B N 1
ATOM 1545 C CA . VAL B 1 74 ? -59.491 -28.669 -11.165 1.00 22.78 62 VAL B CA 1
ATOM 1546 C C . VAL B 1 74 ? -58.551 -29.703 -11.821 1.00 21.91 62 VAL B C 1
ATOM 1547 O O . VAL B 1 74 ? -57.425 -29.336 -12.275 1.00 22.16 62 VAL B O 1
ATOM 1551 N N . PHE B 1 75 ? -59.017 -30.957 -11.871 1.00 22.10 63 PHE B N 1
ATOM 1552 C CA . PHE B 1 75 ? -58.254 -32.110 -12.345 1.00 23.19 63 PHE B CA 1
ATOM 1553 C C . PHE B 1 75 ? -57.536 -31.878 -13.666 1.00 23.64 63 PHE B C 1
ATOM 1554 O O . PHE B 1 75 ? -56.377 -32.293 -13.817 1.00 25.14 63 PHE B O 1
ATOM 1562 N N . ASN B 1 76 ? -58.220 -31.264 -14.635 1.00 22.99 64 ASN B N 1
ATOM 1563 C CA . ASN B 1 76 ? -57.635 -31.017 -15.950 1.00 22.88 64 ASN B CA 1
ATOM 1564 C C . ASN B 1 76 ? -57.021 -29.616 -16.120 1.00 23.04 64 ASN B C 1
ATOM 1565 O O . ASN B 1 76 ? -56.498 -29.318 -17.194 1.00 22.47 64 ASN B O 1
ATOM 1570 N N . LYS B 1 77 ? -57.044 -28.821 -15.056 1.00 22.81 65 LYS B N 1
ATOM 1571 C CA . LYS B 1 77 ? -56.644 -27.399 -15.075 1.00 24.71 65 LYS B CA 1
ATOM 1572 C C . LYS B 1 77 ? -55.228 -27.154 -14.533 1.00 25.20 65 LYS B C 1
ATOM 1573 O O . LYS B 1 77 ? -54.783 -26.008 -14.425 1.00 26.79 65 LYS B O 1
ATOM 1579 N N . VAL B 1 78 ? -54.512 -28.211 -14.184 1.00 25.81 66 VAL B N 1
ATOM 1580 C CA . VAL B 1 78 ? -53.211 -28.066 -13.533 1.00 25.64 66 VAL B CA 1
ATOM 1581 C C . VAL B 1 78 ? -52.143 -27.785 -14.583 1.00 26.53 66 VAL B C 1
ATOM 1582 O O . VAL B 1 78 ? -52.192 -28.291 -15.706 1.00 24.67 66 VAL B O 1
ATOM 1586 N N . SER B 1 79 ? -51.175 -26.963 -14.193 1.00 26.07 67 SER B N 1
ATOM 1587 C CA . SER B 1 79 ? -50.116 -26.566 -15.111 1.00 26.43 67 SER B CA 1
ATOM 1588 C C . SER B 1 79 ? -48.741 -26.696 -14.442 1.00 25.65 67 SER B C 1
ATOM 1589 O O . SER B 1 79 ? -48.648 -27.046 -13.272 1.00 25.82 67 SER B O 1
ATOM 1592 N N . LEU B 1 80 ? -47.680 -26.427 -15.203 1.00 25.36 68 LEU B N 1
ATOM 1593 C CA . LEU B 1 80 ? -46.332 -26.309 -14.644 1.00 25.59 68 LEU B CA 1
ATOM 1594 C C . LEU B 1 80 ? -45.890 -27.529 -13.837 1.00 25.68 68 LEU B C 1
ATOM 1595 O O . LEU B 1 80 ? -45.419 -27.394 -12.714 1.00 24.55 68 LEU B O 1
ATOM 1600 N N . PRO B 1 81 ? -45.954 -28.715 -14.444 1.00 25.58 69 PRO B N 1
ATOM 1601 C CA . PRO B 1 81 ? -45.536 -29.900 -13.694 1.00 26.24 69 PRO B CA 1
ATOM 1602 C C . PRO B 1 81 ? -44.034 -29.969 -13.349 1.00 26.82 69 PRO B C 1
ATOM 1603 O O . PRO B 1 81 ? -43.651 -30.786 -12.489 1.00 28.20 69 PRO B O 1
ATOM 1607 N N . ASP B 1 82 ? -43.215 -29.143 -13.999 1.00 26.97 70 ASP B N 1
ATOM 1608 C CA . ASP B 1 82 ? -41.764 -29.140 -13.792 1.00 27.23 70 ASP B CA 1
ATOM 1609 C C . ASP B 1 82 ? -41.297 -27.989 -12.928 1.00 25.99 70 ASP B C 1
ATOM 1610 O O . ASP B 1 82 ? -40.098 -27.748 -12.817 1.00 26.41 70 ASP B O 1
ATOM 1615 N N . PHE B 1 83 ? -42.243 -27.259 -12.338 1.00 24.99 71 PHE B N 1
ATOM 1616 C CA . PHE B 1 83 ? -41.937 -26.079 -11.525 1.00 23.64 71 PHE B CA 1
ATOM 1617 C C . PHE B 1 83 ? -41.771 -26.512 -10.079 1.00 23.16 71 PHE B C 1
ATOM 1618 O O . PHE B 1 83 ? -42.712 -26.490 -9.321 1.00 22.81 71 PHE B O 1
ATOM 1626 N N . PHE B 1 84 ? -40.553 -26.928 -9.722 1.00 22.37 72 PHE B N 1
ATOM 1627 C CA . PHE B 1 84 ? -40.227 -27.371 -8.369 1.00 22.10 72 PHE B CA 1
ATOM 1628 C C . PHE B 1 84 ? -38.702 -27.342 -8.138 1.00 21.69 72 PHE B C 1
ATOM 1629 O O . PHE B 1 84 ? -37.910 -27.331 -9.092 1.00 19.91 72 PHE B O 1
ATOM 1637 N N . VAL B 1 85 ? -38.328 -27.382 -6.859 1.00 21.52 73 VAL B N 1
ATOM 1638 C CA . VAL B 1 85 ? -36.960 -27.653 -6.446 1.00 22.13 73 VAL B CA 1
ATOM 1639 C C . VAL B 1 85 ? -36.962 -28.742 -5.356 1.00 22.26 73 VAL B C 1
ATOM 1640 O O . VAL B 1 85 ? -37.996 -29.005 -4.763 1.00 21.52 73 VAL B O 1
ATOM 1644 N N . HIS B 1 86 ? -35.805 -29.357 -5.101 1.00 22.64 74 HIS B N 1
ATOM 1645 C CA . HIS B 1 86 ? -35.672 -30.389 -4.067 1.00 23.44 74 HIS B CA 1
ATOM 1646 C C . HIS B 1 86 ? -35.233 -29.781 -2.740 1.00 24.12 74 HIS B C 1
ATOM 1647 O O . HIS B 1 86 ? -34.531 -28.767 -2.712 1.00 24.32 74 HIS B O 1
ATOM 1654 N N . GLU B 1 87 ? -35.590 -30.438 -1.634 1.00 25.14 75 GLU B N 1
ATOM 1655 C CA . GLU B 1 87 ? -35.208 -29.957 -0.296 1.00 25.82 75 GLU B CA 1
ATOM 1656 C C . GLU B 1 87 ? -33.708 -29.733 -0.161 1.00 26.06 75 GLU B C 1
ATOM 1657 O O . GLU B 1 87 ? -33.268 -28.816 0.525 1.00 26.37 75 GLU B O 1
ATOM 1663 N N . GLU B 1 88 ? -32.924 -30.591 -0.811 1.00 26.03 76 GLU B N 1
ATOM 1664 C CA . GLU B 1 88 ? -31.470 -30.573 -0.654 1.00 26.51 76 GLU B CA 1
ATOM 1665 C C . GLU B 1 88 ? -30.753 -29.674 -1.665 1.00 26.63 76 GLU B C 1
ATOM 1666 O O . GLU B 1 88 ? -29.527 -29.534 -1.607 1.00 27.00 76 GLU B O 1
ATOM 1672 N N . ASP B 1 89 ? -31.504 -29.052 -2.571 1.00 26.52 77 ASP B N 1
ATOM 1673 C CA . ASP B 1 89 ? -30.928 -28.070 -3.497 1.00 27.13 77 ASP B CA 1
ATOM 1674 C C . ASP B 1 89 ? -30.426 -26.836 -2.764 1.00 27.91 77 ASP B C 1
ATOM 1675 O O . ASP B 1 89 ? -30.907 -26.505 -1.683 1.00 28.17 77 ASP B O 1
ATOM 1680 N N . ASN B 1 90 ? -29.435 -26.178 -3.360 1.00 28.87 78 ASN B N 1
ATOM 1681 C CA . ASN B 1 90 ? -28.980 -24.876 -2.905 1.00 29.71 78 ASN B CA 1
ATOM 1682 C C . ASN B 1 90 ? -30.098 -23.869 -3.182 1.00 29.75 78 ASN B C 1
ATOM 1683 O O . ASN B 1 90 ? -30.684 -23.857 -4.263 1.00 30.04 78 ASN B O 1
ATOM 1691 N N . ILE B 1 91 ? -30.391 -23.014 -2.211 1.00 30.14 79 ILE B N 1
ATOM 1692 C CA . ILE B 1 91 ? -31.458 -22.033 -2.376 1.00 30.47 79 ILE B CA 1
ATOM 1693 C C . ILE B 1 91 ? -31.237 -21.186 -3.647 1.00 30.52 79 ILE B C 1
ATOM 1694 O O . ILE B 1 91 ? -32.190 -20.742 -4.273 1.00 31.03 79 ILE B O 1
ATOM 1699 N N . THR B 1 92 ? -29.980 -20.997 -4.041 1.00 30.73 80 THR B N 1
ATOM 1700 C CA . THR B 1 92 ? -29.634 -20.321 -5.292 1.00 30.39 80 THR B CA 1
ATOM 1701 C C . THR B 1 92 ? -30.139 -20.998 -6.575 1.00 30.35 80 THR B C 1
ATOM 1702 O O . THR B 1 92 ? -30.372 -20.314 -7.575 1.00 31.50 80 THR B O 1
ATOM 1706 N N . HIS B 1 93 ? -30.330 -22.320 -6.549 1.00 29.35 81 HIS B N 1
ATOM 1707 C CA . HIS B 1 93 ? -30.939 -23.059 -7.669 1.00 28.44 81 HIS B CA 1
ATOM 1708 C C . HIS B 1 93 ? -32.380 -22.595 -7.945 1.00 27.98 81 HIS B C 1
ATOM 1709 O O . HIS B 1 93 ? -32.843 -22.572 -9.086 1.00 27.84 81 HIS B O 1
ATOM 1716 N N . ALA B 1 94 ? -33.068 -22.194 -6.885 1.00 26.12 82 ALA B N 1
ATOM 1717 C CA . ALA B 1 94 ? -34.394 -21.596 -6.983 1.00 25.65 82 ALA B CA 1
ATOM 1718 C C . ALA B 1 94 ? -34.420 -20.373 -7.927 1.00 24.83 82 ALA B C 1
ATOM 1719 O O . ALA B 1 94 ? -35.440 -20.089 -8.522 1.00 24.57 82 ALA B O 1
ATOM 1721 N N . LEU B 1 95 ? -33.304 -19.651 -8.056 1.00 24.41 83 LEU B N 1
ATOM 1722 C CA . LEU B 1 95 ? -33.231 -18.496 -8.979 1.00 24.72 83 LEU B CA 1
ATOM 1723 C C . LEU B 1 95 ? -33.557 -18.913 -10.420 1.00 24.41 83 LEU B C 1
ATOM 1724 O O . LEU B 1 95 ? -34.252 -18.209 -11.163 1.00 24.80 83 LEU B O 1
ATOM 1729 N N . LEU B 1 96 ? -33.076 -20.081 -10.813 1.00 24.90 84 LEU B N 1
ATOM 1730 C CA . LEU B 1 96 ? -33.327 -20.554 -12.165 1.00 24.98 84 LEU B CA 1
ATOM 1731 C C . LEU B 1 96 ? -34.814 -20.817 -12.379 1.00 24.39 84 LEU B C 1
ATOM 1732 O O . LEU B 1 96 ? -35.338 -20.590 -13.457 1.00 25.35 84 LEU B O 1
ATOM 1737 N N . LEU B 1 97 ? -35.476 -21.345 -11.354 1.00 24.27 85 LEU B N 1
ATOM 1738 C CA . LEU B 1 97 ? -36.896 -21.662 -11.445 1.00 23.85 85 LEU B CA 1
ATOM 1739 C C . LEU B 1 97 ? -37.741 -20.395 -11.484 1.00 22.86 85 LEU B C 1
ATOM 1740 O O . LEU B 1 97 ? -38.626 -20.291 -12.309 1.00 23.26 85 LEU B O 1
ATOM 1745 N N . PHE B 1 98 ? -37.467 -19.432 -10.597 1.00 22.99 86 PHE B N 1
ATOM 1746 C CA . PHE B 1 98 ? -38.206 -18.179 -10.614 1.00 23.15 86 PHE B CA 1
ATOM 1747 C C . PHE B 1 98 ? -37.975 -17.344 -11.885 1.00 23.36 86 PHE B C 1
ATOM 1748 O O . PHE B 1 98 ? -38.835 -16.565 -12.317 1.00 24.34 86 PHE B O 1
ATOM 1756 N N . LEU B 1 99 ? -36.823 -17.519 -12.513 1.00 23.63 87 LEU B N 1
ATOM 1757 C CA . LEU B 1 99 ? -36.582 -16.921 -13.816 1.00 24.21 87 LEU B CA 1
ATOM 1758 C C . LEU B 1 99 ? -37.529 -17.508 -14.873 1.00 24.74 87 LEU B C 1
ATOM 1759 O O . LEU B 1 99 ? -37.994 -16.792 -15.782 1.00 25.12 87 LEU B O 1
ATOM 1764 N N . GLU B 1 100 ? -37.749 -18.822 -14.804 1.00 24.78 88 GLU B N 1
ATOM 1765 C CA . GLU B 1 100 ? -38.685 -19.497 -15.701 1.00 25.80 88 GLU B CA 1
ATOM 1766 C C . GLU B 1 100 ? -40.127 -19.025 -15.493 1.00 26.13 88 GLU B C 1
ATOM 1767 O O . GLU B 1 100 ? -40.823 -18.719 -16.465 1.00 26.96 88 GLU B O 1
ATOM 1773 N N . HIS B 1 101 ? -40.543 -18.933 -14.228 1.00 25.10 89 HIS B N 1
ATOM 1774 C CA . HIS B 1 101 ? -41.927 -18.589 -13.855 1.00 25.26 89 HIS B CA 1
ATOM 1775 C C . HIS B 1 101 ? -41.914 -17.841 -12.537 1.00 25.10 89 HIS B C 1
ATOM 1776 O O . HIS B 1 101 ? -41.496 -18.396 -11.530 1.00 24.21 89 HIS B O 1
ATOM 1783 N N . GLN B 1 102 ? -42.385 -16.588 -12.541 1.00 24.82 90 GLN B N 1
ATOM 1784 C CA . GLN B 1 102 ? -42.391 -15.742 -11.349 1.00 25.11 90 GLN B CA 1
ATOM 1785 C C . GLN B 1 102 ? -43.687 -15.942 -10.553 1.00 25.77 90 GLN B C 1
ATOM 1786 O O . GLN B 1 102 ? -44.512 -15.029 -10.382 1.00 26.57 90 GLN B O 1
ATOM 1792 N N . GLU B 1 103 ? -43.843 -17.159 -10.087 1.00 24.86 91 GLU B N 1
ATOM 1793 C CA . GLU B 1 103 ? -44.958 -17.553 -9.210 1.00 25.15 91 GLU B CA 1
ATOM 1794 C C . GLU B 1 103 ? -44.623 -17.131 -7.787 1.00 24.72 91 GLU B C 1
ATOM 1795 O O . GLU B 1 103 ? -43.468 -17.088 -7.404 1.00 24.79 91 GLU B O 1
ATOM 1801 N N . PRO B 1 104 ? -45.645 -16.830 -6.981 1.00 24.49 92 PRO B N 1
ATOM 1802 C CA . PRO B 1 104 ? -45.439 -16.434 -5.591 1.00 23.69 92 PRO B CA 1
ATOM 1803 C C . PRO B 1 104 ? -44.918 -17.549 -4.671 1.00 23.15 92 PRO B C 1
ATOM 1804 O O . PRO B 1 104 ? -44.369 -17.262 -3.622 1.00 22.98 92 PRO B O 1
ATOM 1808 N N . TYR B 1 105 ? -45.139 -18.804 -5.046 1.00 22.99 93 TYR B N 1
ATOM 1809 C CA . TYR B 1 105 ? -44.742 -19.981 -4.252 1.00 23.51 93 TYR B CA 1
ATOM 1810 C C . TYR B 1 105 ? -44.123 -21.047 -5.150 1.00 23.45 93 TYR B C 1
ATOM 1811 O O . TYR B 1 105 ? -44.731 -21.477 -6.138 1.00 23.65 93 TYR B O 1
ATOM 1820 N N . LEU B 1 106 ? -42.908 -21.457 -4.808 1.00 22.64 94 LEU B N 1
ATOM 1821 C CA . LEU B 1 106 ? -42.185 -22.477 -5.553 1.00 22.03 94 LEU B CA 1
ATOM 1822 C C . LEU B 1 106 ? -42.287 -23.814 -4.815 1.00 21.49 94 LEU B C 1
ATOM 1823 O O . LEU B 1 106 ? -41.810 -23.921 -3.669 1.00 21.92 94 LEU B O 1
ATOM 1828 N N . PRO B 1 107 ? -42.937 -24.810 -5.428 1.00 21.42 95 PRO B N 1
ATOM 1829 C CA . PRO B 1 107 ? -42.991 -26.132 -4.787 1.00 21.34 95 PRO B CA 1
ATOM 1830 C C . PRO B 1 107 ? -41.636 -26.732 -4.426 1.00 21.38 95 PRO B C 1
ATOM 1831 O O . PRO B 1 107 ? -40.711 -26.661 -5.217 1.00 21.06 95 PRO B O 1
ATOM 1835 N N . VAL B 1 108 ? -41.565 -27.347 -3.249 1.00 19.98 96 VAL B N 1
ATOM 1836 C CA . VAL B 1 108 ? -40.394 -28.077 -2.774 1.00 20.63 96 VAL B CA 1
ATOM 1837 C C . VAL B 1 108 ? -40.760 -29.545 -2.612 1.00 20.97 96 VAL B C 1
ATOM 1838 O O . VAL B 1 108 ? -41.749 -29.883 -1.946 1.00 20.59 96 VAL B O 1
ATOM 1842 N N . VAL B 1 109 ? -39.944 -30.416 -3.187 1.00 21.64 97 VAL B N 1
ATOM 1843 C CA . VAL B 1 109 ? -40.196 -31.867 -3.164 1.00 21.49 97 VAL B CA 1
ATOM 1844 C C . VAL B 1 109 ? -39.027 -32.675 -2.576 1.00 22.05 97 VAL B C 1
ATOM 1845 O O . VAL B 1 109 ? -37.915 -32.171 -2.427 1.00 21.54 97 VAL B O 1
ATOM 1849 N N . ASP B 1 110 ? -39.306 -33.923 -2.220 1.00 22.15 98 ASP B N 1
ATOM 1850 C CA . ASP B 1 110 ? -38.275 -34.864 -1.745 1.00 22.96 98 ASP B CA 1
ATOM 1851 C C . ASP B 1 110 ? -37.859 -35.724 -2.935 1.00 23.52 98 ASP B C 1
ATOM 1852 O O . ASP B 1 110 ? -38.274 -35.455 -4.061 1.00 22.30 98 ASP B O 1
ATOM 1857 N N . GLU B 1 111 ? -37.064 -36.758 -2.687 1.00 24.23 99 GLU B N 1
ATOM 1858 C CA . GLU B 1 111 ? -36.491 -37.564 -3.773 1.00 25.27 99 GLU B CA 1
ATOM 1859 C C . GLU B 1 111 ? -37.521 -38.385 -4.548 1.00 25.53 99 GLU B C 1
ATOM 1860 O O . GLU B 1 111 ? -37.266 -38.789 -5.691 1.00 26.31 99 GLU B O 1
ATOM 1866 N N . GLU B 1 112 ? -38.671 -38.642 -3.923 1.00 24.95 100 GLU B N 1
ATOM 1867 C CA . GLU B 1 112 ? -39.758 -39.368 -4.555 1.00 24.66 100 GLU B CA 1
ATOM 1868 C C . GLU B 1 112 ? -40.845 -38.443 -5.105 1.00 24.32 100 GLU B C 1
ATOM 1869 O O . GLU B 1 112 ? -41.940 -38.901 -5.434 1.00 24.18 100 GLU B O 1
ATOM 1886 N N . ARG B 1 114 ? -42.557 -36.213 -3.653 1.00 23.91 102 ARG B N 1
ATOM 1887 C CA . ARG B 1 114 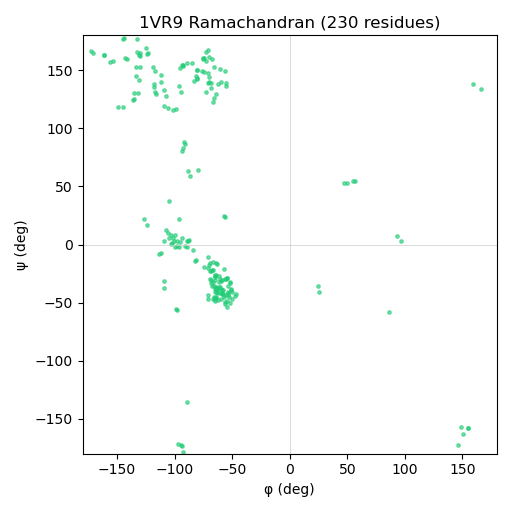? -43.622 -35.826 -2.732 1.00 24.31 102 ARG B CA 1
ATOM 1888 C C . ARG B 1 114 ? -43.419 -34.390 -2.248 1.00 23.47 102 ARG B C 1
ATOM 1889 O O . ARG B 1 114 ? -42.296 -33.958 -1.950 1.00 22.40 102 ARG B O 1
ATOM 1897 N N . LEU B 1 115 ? -44.516 -33.651 -2.183 1.00 23.86 103 LEU B N 1
ATOM 1898 C CA . LEU B 1 115 ? -44.482 -32.259 -1.734 1.00 22.88 103 LEU B CA 1
ATOM 1899 C C . LEU B 1 115 ? -44.087 -32.118 -0.256 1.00 23.13 103 LEU B C 1
ATOM 1900 O O . LEU B 1 115 ? -44.718 -32.728 0.623 1.00 23.46 103 LEU B O 1
ATOM 1905 N N . LYS B 1 116 ? -43.062 -31.315 0.026 1.00 22.84 104 LYS B N 1
ATOM 1906 C CA . LYS B 1 116 ? -42.589 -31.092 1.415 1.00 23.11 104 LYS B CA 1
ATOM 1907 C C . LYS B 1 116 ? -42.823 -29.648 1.895 1.00 22.91 104 LYS B C 1
ATOM 1908 O O . LYS B 1 116 ? -42.641 -29.335 3.080 1.00 24.25 104 LYS B O 1
ATOM 1914 N N . GLY B 1 117 ? -43.242 -28.789 0.983 1.00 22.92 105 GLY B N 1
ATOM 1915 C CA . GLY B 1 117 ? -43.540 -27.400 1.321 1.00 23.00 105 GLY B CA 1
ATOM 1916 C C . GLY B 1 117 ? -43.385 -26.536 0.107 1.00 22.52 105 GLY B C 1
ATOM 1917 O O . GLY B 1 117 ? -43.486 -27.010 -1.030 1.00 22.49 105 GLY B O 1
ATOM 1918 N N . ALA B 1 118 ? -43.175 -25.248 0.355 1.00 22.50 106 ALA B N 1
ATOM 1919 C CA . ALA B 1 118 ? -42.861 -24.311 -0.701 1.00 22.25 106 ALA B CA 1
ATOM 1920 C C . ALA B 1 118 ? -41.845 -23.281 -0.223 1.00 22.28 106 ALA B C 1
ATOM 1921 O O . ALA B 1 118 ? -41.658 -23.083 0.985 1.00 21.83 106 ALA B O 1
ATOM 1923 N N . VAL B 1 119 ? -41.197 -22.638 -1.183 1.00 21.55 107 VAL B N 1
ATOM 1924 C CA . VAL B 1 119 ? -40.413 -21.434 -0.910 1.00 22.01 107 VAL B CA 1
ATOM 1925 C C . VAL B 1 119 ? -41.173 -20.264 -1.512 1.00 22.33 107 VAL B C 1
ATOM 1926 O O . VAL B 1 119 ? -41.398 -20.241 -2.724 1.00 22.16 107 VAL B O 1
ATOM 1930 N N . SER B 1 120 ? -41.566 -19.305 -0.676 1.00 22.21 108 SER B N 1
ATOM 1931 C CA . SER B 1 120 ? -42.220 -18.092 -1.202 1.00 22.39 108 SER B CA 1
ATOM 1932 C C . SER B 1 120 ? -41.209 -17.232 -1.948 1.00 22.15 108 SER B C 1
ATOM 1933 O O . SER B 1 120 ? -40.028 -17.153 -1.579 1.00 21.11 108 SER B O 1
ATOM 1936 N N . LEU B 1 121 ? -41.682 -16.540 -2.976 1.00 22.61 109 LEU B N 1
ATOM 1937 C CA . LEU B 1 121 ? -40.826 -15.617 -3.691 1.00 24.04 109 LEU B CA 1
ATOM 1938 C C . LEU B 1 121 ? -40.303 -14.534 -2.744 1.00 22.73 109 LEU B C 1
ATOM 1939 O O . LEU B 1 121 ? -39.146 -14.142 -2.835 1.00 22.32 109 LEU B O 1
ATOM 1944 N N . HIS B 1 122 ? -41.145 -14.073 -1.817 1.00 22.62 110 HIS B N 1
ATOM 1945 C CA . HIS B 1 122 ? -40.717 -13.126 -0.807 1.00 22.76 110 HIS B CA 1
ATOM 1946 C C . HIS B 1 122 ? -39.498 -13.648 -0.031 1.00 21.93 110 HIS B C 1
ATOM 1947 O O . HIS B 1 122 ? -38.494 -12.974 0.075 1.00 21.49 110 HIS B O 1
ATOM 1954 N N . ASP B 1 123 ? -39.611 -14.861 0.515 1.00 21.27 111 ASP B N 1
ATOM 1955 C CA . ASP B 1 123 ? -38.517 -15.452 1.284 1.00 21.97 111 ASP B CA 1
ATOM 1956 C C . ASP B 1 123 ? -37.268 -15.716 0.458 1.00 21.03 111 ASP B C 1
ATOM 1957 O O . ASP B 1 123 ? -36.168 -15.548 0.940 1.00 21.21 111 ASP B O 1
ATOM 1962 N N . PHE B 1 124 ? -37.432 -16.130 -0.789 1.00 21.45 112 PHE B N 1
ATOM 1963 C CA . PHE B 1 124 ? -36.292 -16.252 -1.704 1.00 22.62 112 PHE B CA 1
ATOM 1964 C C . PHE B 1 124 ? -35.553 -14.927 -1.899 1.00 22.07 112 PHE B C 1
ATOM 1965 O O . PHE B 1 124 ? -34.323 -14.882 -1.941 1.00 21.95 112 PHE B O 1
ATOM 1973 N N . LEU B 1 125 ? -36.293 -13.841 -2.045 1.00 22.88 113 LEU B N 1
ATOM 1974 C CA . LEU B 1 125 ? -35.657 -12.533 -2.168 1.00 23.27 113 LEU B CA 1
ATOM 1975 C C . LEU B 1 125 ? -34.876 -12.152 -0.910 1.00 23.99 113 LEU B C 1
ATOM 1976 O O . LEU B 1 125 ? -33.782 -11.592 -0.997 1.00 23.44 113 LEU B O 1
ATOM 1981 N N . GLU B 1 126 ? -35.419 -12.496 0.250 1.00 24.42 114 GLU B N 1
ATOM 1982 C CA . GLU B 1 126 ? -34.726 -12.346 1.515 1.00 26.39 114 GLU B CA 1
ATOM 1983 C C . GLU B 1 126 ? -33.396 -13.141 1.519 1.00 26.75 114 GLU B C 1
ATOM 1984 O O . GLU B 1 126 ? -32.383 -12.653 2.054 1.00 28.15 114 GLU B O 1
ATOM 1990 N N . ALA B 1 127 ? -33.411 -14.336 0.928 1.00 27.63 115 ALA B N 1
ATOM 1991 C CA . ALA B 1 127 ? -32.203 -15.180 0.761 1.00 28.06 115 ALA B CA 1
ATOM 1992 C C . ALA B 1 127 ? -31.182 -14.593 -0.220 1.00 28.90 115 ALA B C 1
ATOM 1993 O O . ALA B 1 127 ? -29.982 -14.786 -0.054 1.00 28.96 115 ALA B O 1
ATOM 1995 N N . LEU B 1 128 ? -31.652 -13.891 -1.247 1.00 29.53 116 LEU B N 1
ATOM 1996 C CA . LEU B 1 128 ? -30.745 -13.221 -2.207 1.00 30.07 116 LEU B CA 1
ATOM 1997 C C . LEU B 1 128 ? -29.979 -12.046 -1.589 1.00 30.40 116 LEU B C 1
ATOM 1998 O O . LEU B 1 128 ? -28.834 -11.742 -1.997 1.00 29.76 116 LEU B O 1
ATOM 2003 N N . ILE B 1 129 ? -30.596 -11.389 -0.605 1.00 30.54 117 ILE B N 1
ATOM 2004 C CA . ILE B 1 129 ? -29.966 -10.285 0.112 1.00 30.65 117 ILE B CA 1
ATOM 2005 C C . ILE B 1 129 ? -28.751 -10.795 0.888 1.00 31.22 117 ILE B C 1
ATOM 2006 O O . ILE B 1 129 ? -27.689 -10.178 0.872 1.00 30.42 117 ILE B O 1
ATOM 2011 N N . GLU B 1 130 ? -28.949 -11.909 1.591 1.00 31.97 118 GLU B N 1
ATOM 2012 C CA . GLU B 1 130 ? -27.865 -12.782 2.043 1.00 32.80 118 GLU B CA 1
ATOM 2013 C C . GLU B 1 130 ? -27.316 -13.363 0.739 1.00 33.13 118 GLU B C 1
ATOM 2014 O O . GLU B 1 130 ? -27.997 -13.332 -0.263 1.00 34.16 118 GLU B O 1
ATOM 2020 N N . ALA B 1 131 ? -26.095 -13.864 0.708 1.00 33.80 119 ALA B N 1
ATOM 2021 C CA . ALA B 1 131 ? -25.486 -14.277 -0.567 1.00 33.55 119 ALA B CA 1
ATOM 2022 C C . ALA B 1 131 ? -24.829 -13.060 -1.197 1.00 33.51 119 ALA B C 1
ATOM 2023 O O . ALA B 1 131 ? -23.640 -13.089 -1.466 1.00 33.43 119 ALA B O 1
ATOM 2025 N N . LEU B 1 132 ? -25.611 -12.003 -1.442 1.00 33.65 120 LEU B N 1
ATOM 2026 C CA . LEU B 1 132 ? -25.056 -10.668 -1.708 1.00 33.81 120 LEU B CA 1
ATOM 2027 C C . LEU B 1 132 ? -24.915 -9.979 -0.339 1.00 34.00 120 LEU B C 1
ATOM 2028 O O . LEU B 1 132 ? -24.475 -10.621 0.614 1.00 33.54 120 LEU B O 1
ATOM 2033 N N . ALA B 1 133 ? -25.311 -8.705 -0.226 1.00 34.36 121 ALA B N 1
ATOM 2034 C CA . ALA B 1 133 ? -25.362 -8.009 1.073 1.00 34.22 121 ALA B CA 1
ATOM 2035 C C . ALA B 1 133 ? -26.243 -6.762 1.013 1.00 34.36 121 ALA B C 1
ATOM 2036 O O . ALA B 1 133 ? -27.436 -6.832 0.710 1.00 34.70 121 ALA B O 1
#

Secondary structure (DSSP, 8-state):
-GGGG-BS----BTT-BHHHHHH--TTSSSEEEEE-TTS-EEEEEEGGGGTTS-TTSBSGGG-B-TT--EETTS-HHHHHHHHHH---SEEEEE----EEEEEEHHHHHHHHHHS--/-GGGG-BS----BTT-BHHHHHH--TTSSSEEEEE-TTS-EEEEEEGGGGTTS-TTSBSTT--B-TT--EETTS-GGGHHHHHHH---SEEEEE----EEEEEEHHHHHHHHHTT--

Solvent-accessible surface area: 12794 Å² total

Sequence (234 aa):
KVKKWVTQDFPVEESATVRECLHRRQYQTNECIVKDREGHFRGVVNKEDLLDLDLDSSVFNKVSLPDFFVHEEDNITHALLLFLEHQEPYLPVVDEERLKGAVSLHDFLEALIEALAKVKKWVTQDFPVEESATVRECLHRRQYQTNECIVKDREGHFRGVVNKEDLLDLDLDSSVFNKVSLPDFFVHEEDNITHALLLFLEHQEPYLPVVDEERLKGAVSLHDFLEALIEALA

CATH classification: 3.90.1280.20 (+1 more: 3.10.20.750)

InterPro domains:
  IPR000644 CBS domain [PF00571] (3-56)
  IPR000644 CBS domain [PF00571] (71-117)
  IPR000644 CBS domain [PS51371] (7-62)
  IPR000644 CBS domain [PS51371] (63-122)
  IPR000644 CBS domain [SM00116] (10-58)
  IPR000644 CBS domain [SM00116] (69-117)
  IPR002912 ACT domain [PF01842] (130-188)
  IPR002912 ACT domain [PS51671] (128-201)
  IPR006669 Magnesium transporter MgtE [PTHR43773] (2-136)
  IPR045865 ACT-like domain [SSF55021] (127-188)
  IPR046342 CBS domain superfamily [SSF54631] (1-118)